Protein AF-A0A0A9WGA5-F1 (afdb_monomer)

Secondary structure (DSSP, 8-state):
-EEEEE----TT-B-TTT-PBPEE-SSS-TTSEE-SSSTTSB---EEESSPPTTS-S-PEEEEEEETTSPPPS--EEEETTTTEEEEEEEEEETTEEEEEETTT-PBPBTT---PPP--SSS------SS-----EEEE-SSEEEEE-SSEEEEEEEETTEEEEEEEEPPTT---S---B-SS-B-

Solvent-accessible surface area (backbone atoms only — not comparable to full-atom values): 11120 Å² total; per-residue (Å²): 113,41,59,23,24,31,46,51,52,57,92,85,40,54,32,92,86,77,63,47,68,42,43,56,32,86,86,57,38,55,51,41,24,33,30,88,90,50,76,88,48,50,64,44,56,70,40,63,64,75,61,69,86,88,57,87,78,83,58,43,48,27,30,23,47,50,67,88,48,82,83,62,91,73,61,64,44,75,31,72,95,76,65,40,77,34,53,57,38,72,47,64,34,84,69,30,34,37,35,19,30,68,86,65,58,31,69,40,59,41,68,47,62,74,70,78,78,84,86,59,96,64,94,70,89,83,75,70,94,56,96,70,67,73,75,47,75,31,62,33,74,53,28,39,38,41,33,35,96,58,32,43,30,39,37,36,47,49,83,95,39,66,41,66,42,57,42,74,51,53,97,90,55,79,84,89,72,71,44,45,43,67,70,51,77,86

InterPro domains:
  IPR009091 Regulator of chromosome condensation 1/beta-lactamase-inhibitor protein II [SSF50985] (118-184)

Organism: Lygus hesperus (NCBI:txid30085)

Radius of gyration: 18.28 Å; Cα contacts (8 Å, |Δi|>4): 361; chains: 1; bounding box: 47×31×52 Å

Sequence (186 aa):
LSRMALESHYEGATCSMCYELLSPDTYYDPSMSRCGKHQQSWQNRVFSLPPPTSWTGRPLTVLGFSTTATKPPVFFLFCLKCGGFRRRMFYTISNFKIAGCSSCFKLFDGDQLLIPTQKNPAPQKVTFTTDLPIVDIAAGKAFLLVQTPSKLIIWGHLGGKKHNRALLIQDTVSFTKVACGSAHIA

Foldseek 3Di:
DAKKFKQFDDPCDAAPPPRDDWAADPQFGSRWTDDPVHRPATRIDMGHPPDDPPGPDGTFIFDKDFLPDDDDPDQWDQDQVVRGIAGWDFHDHPRMTFTAGPPRRHTHGNQQFCFDDPPDPDDDDTDTPDDFAFPDWEDAQFWIWTDGQFWIAIAGDAPNGGGRDTDGDPPVDGDPDWYYYNRDID

pLDDT: mean 80.13, std 10.75, range [51.91, 93.19]

Mean predicted aligned error: 11.22 Å

Structure (mmCIF, N/CA/C/O backbone):
data_AF-A0A0A9WGA5-F1
#
_entry.id   AF-A0A0A9WGA5-F1
#
loop_
_atom_site.group_PDB
_atom_site.id
_atom_site.type_symbol
_atom_site.label_atom_id
_atom_site.label_alt_id
_atom_site.label_comp_id
_atom_site.label_asym_id
_atom_site.label_entity_id
_atom_site.label_seq_id
_atom_site.pdbx_PDB_ins_code
_atom_site.Cartn_x
_atom_site.Cartn_y
_atom_site.Cartn_z
_atom_site.occupancy
_atom_site.B_iso_or_equiv
_atom_site.auth_seq_id
_atom_site.auth_comp_id
_atom_site.auth_asym_id
_atom_site.auth_atom_id
_atom_site.pdbx_PDB_model_num
ATOM 1 N N . LEU A 1 1 ? 10.357 5.656 7.306 1.00 82.81 1 LEU A N 1
ATOM 2 C CA . LEU A 1 1 ? 10.050 5.169 5.942 1.00 82.81 1 LEU A CA 1
ATOM 3 C C . LEU A 1 1 ? 9.248 6.264 5.283 1.00 82.81 1 LEU A C 1
ATOM 5 O O . LEU A 1 1 ? 8.496 6.922 5.992 1.00 82.81 1 LEU A O 1
ATOM 9 N N . SER A 1 2 ? 9.423 6.450 3.987 1.00 85.56 2 SER A N 1
ATOM 10 C CA . SER A 1 2 ? 8.730 7.470 3.208 1.00 85.56 2 SER A CA 1
ATOM 11 C C . SER A 1 2 ? 7.772 6.803 2.228 1.00 85.56 2 SER A C 1
ATOM 13 O O . SER A 1 2 ? 7.963 5.640 1.865 1.00 85.56 2 SER A O 1
ATOM 15 N N . ARG A 1 3 ? 6.740 7.539 1.813 1.00 87.69 3 ARG A N 1
ATOM 16 C CA . ARG A 1 3 ? 5.838 7.119 0.738 1.00 87.69 3 ARG A CA 1
ATOM 17 C C . ARG A 1 3 ? 6.552 7.282 -0.604 1.00 87.69 3 ARG A C 1
ATOM 19 O O . ARG A 1 3 ? 7.204 8.298 -0.842 1.00 87.69 3 ARG A O 1
ATOM 26 N N . MET A 1 4 ? 6.451 6.266 -1.446 1.00 90.06 4 MET A N 1
ATOM 27 C CA . MET A 1 4 ? 7.091 6.189 -2.756 1.00 90.06 4 MET A CA 1
ATOM 28 C C . MET A 1 4 ? 6.075 5.736 -3.788 1.00 90.06 4 MET A C 1
ATOM 30 O O . MET A 1 4 ? 5.179 4.961 -3.463 1.00 90.06 4 MET A O 1
ATOM 34 N N . ALA A 1 5 ? 6.236 6.195 -5.020 1.00 90.94 5 ALA A N 1
ATOM 35 C CA . ALA A 1 5 ? 5.526 5.642 -6.153 1.00 90.94 5 ALA A CA 1
ATOM 36 C C . ALA A 1 5 ? 6.260 4.401 -6.661 1.00 90.94 5 ALA A C 1
ATOM 38 O O . ALA A 1 5 ? 7.461 4.442 -6.931 1.00 90.94 5 ALA A O 1
ATOM 39 N N . LEU A 1 6 ? 5.519 3.312 -6.816 1.00 91.31 6 LEU A N 1
ATOM 40 C CA . LEU A 1 6 ? 5.930 2.110 -7.520 1.00 91.31 6 LEU A CA 1
ATOM 41 C C . LEU A 1 6 ? 5.068 1.986 -8.769 1.00 91.31 6 LEU A C 1
ATOM 43 O O . LEU A 1 6 ? 3.839 1.950 -8.680 1.00 91.31 6 LEU A O 1
ATOM 47 N N . GLU A 1 7 ? 5.703 1.889 -9.928 1.00 89.88 7 GLU A N 1
ATOM 48 C CA . GLU A 1 7 ? 4.983 1.537 -11.139 1.00 89.88 7 GLU A CA 1
ATOM 49 C C . GLU A 1 7 ? 4.594 0.060 -11.055 1.00 89.88 7 GLU A C 1
ATOM 51 O O . GLU A 1 7 ? 5.458 -0.826 -11.017 1.00 89.88 7 GLU A O 1
ATOM 56 N N . SER A 1 8 ? 3.286 -0.191 -10.960 1.00 86.25 8 SER A N 1
ATOM 57 C CA . SER A 1 8 ? 2.751 -1.549 -10.982 1.00 86.25 8 SER A CA 1
ATOM 58 C C . SER A 1 8 ? 3.098 -2.216 -12.306 1.00 86.25 8 SER A C 1
ATOM 60 O O . SER A 1 8 ? 3.188 -1.552 -13.337 1.00 86.25 8 SER A O 1
ATOM 62 N N . HIS A 1 9 ? 3.248 -3.536 -12.284 1.00 87.25 9 HIS A N 1
ATOM 63 C CA . HIS A 1 9 ? 3.296 -4.316 -13.510 1.00 87.25 9 HIS A CA 1
ATOM 64 C C . HIS A 1 9 ? 2.102 -3.984 -14.423 1.00 87.25 9 HIS A C 1
ATOM 66 O O . HIS A 1 9 ? 0.973 -3.845 -13.942 1.00 87.25 9 HIS A O 1
ATOM 72 N N . TYR A 1 10 ? 2.370 -3.882 -15.724 1.00 84.81 10 TYR A N 1
ATOM 73 C CA . TYR A 1 10 ? 1.388 -3.688 -16.787 1.00 84.81 10 TYR A CA 1
ATOM 74 C C . TYR A 1 10 ? 1.781 -4.525 -18.011 1.00 84.81 10 TYR A C 1
ATOM 76 O O . TYR A 1 10 ? 2.958 -4.842 -18.208 1.00 84.81 10 TYR A O 1
ATOM 84 N N . GLU A 1 11 ? 0.795 -4.888 -18.831 1.00 84.31 11 GLU A N 1
ATOM 85 C CA . GLU A 1 11 ? 1.032 -5.667 -20.048 1.00 84.31 11 GLU A CA 1
ATOM 86 C C . GLU A 1 11 ? 1.905 -4.893 -21.040 1.00 84.31 11 GLU A C 1
ATOM 88 O O . GLU A 1 11 ? 1.688 -3.711 -21.296 1.00 84.31 11 GLU A O 1
ATOM 93 N N . GLY A 1 12 ? 2.912 -5.566 -21.598 1.00 85.81 12 GLY A N 1
ATOM 94 C CA . GLY A 1 12 ? 3.880 -4.941 -22.500 1.00 85.81 12 GLY A CA 1
ATOM 95 C C . GLY A 1 12 ? 5.051 -4.246 -21.800 1.00 85.81 12 GLY A C 1
ATOM 96 O O . GLY A 1 12 ? 5.914 -3.706 -22.486 1.00 85.81 12 GLY A O 1
ATOM 97 N N . ALA A 1 13 ? 5.137 -4.270 -20.464 1.00 86.44 13 ALA A N 1
ATOM 98 C CA . ALA A 1 13 ? 6.307 -3.753 -19.758 1.00 86.44 13 ALA A CA 1
ATOM 99 C C . ALA A 1 13 ? 7.580 -4.522 -20.161 1.00 86.44 13 ALA A C 1
ATOM 101 O O . ALA A 1 13 ? 7.609 -5.752 -20.122 1.00 86.44 13 ALA A O 1
ATOM 102 N N . THR A 1 14 ? 8.652 -3.806 -20.507 1.00 88.88 14 THR A N 1
ATOM 103 C CA . THR A 1 14 ? 9.921 -4.390 -20.979 1.00 88.88 14 THR A CA 1
ATOM 104 C C . THR A 1 14 ? 11.068 -4.164 -19.998 1.00 88.88 14 THR A C 1
ATOM 106 O O . THR A 1 14 ? 11.154 -3.130 -19.335 1.00 88.88 14 THR A O 1
ATOM 109 N N . CYS A 1 15 ? 11.999 -5.115 -19.927 1.00 87.00 15 CYS A N 1
ATOM 110 C CA . CYS A 1 15 ? 13.215 -5.001 -19.131 1.00 87.00 15 CYS A CA 1
ATOM 111 C C . CYS A 1 15 ? 14.126 -3.902 -19.685 1.00 87.00 15 CYS A C 1
ATOM 113 O O . CYS A 1 15 ? 14.474 -3.918 -20.861 1.00 87.00 15 CYS A O 1
ATOM 115 N N . SER A 1 16 ? 14.604 -3.002 -18.827 1.00 83.25 16 SER A N 1
ATOM 116 C CA . SER A 1 16 ? 15.508 -1.918 -19.235 1.00 83.25 16 SER A CA 1
ATOM 117 C C . SER A 1 16 ? 16.884 -2.393 -19.719 1.00 83.25 16 SER A C 1
ATOM 119 O O . SER A 1 16 ? 17.579 -1.637 -20.388 1.00 83.25 16 SER A O 1
ATOM 121 N N . MET A 1 17 ? 17.292 -3.621 -19.377 1.00 85.19 17 MET A N 1
ATOM 122 C CA . MET A 1 17 ? 18.617 -4.155 -19.720 1.00 85.19 17 MET A CA 1
ATOM 123 C C . MET A 1 17 ? 18.632 -4.998 -21.000 1.00 85.19 17 MET A C 1
ATOM 125 O O . MET A 1 17 ? 19.623 -4.983 -21.717 1.00 85.19 17 MET A O 1
ATOM 129 N N . CYS A 1 18 ? 17.568 -5.758 -21.283 1.00 89.25 18 CYS A N 1
ATOM 130 C CA . CYS A 1 18 ? 17.517 -6.654 -22.454 1.00 89.25 18 CYS A CA 1
ATOM 131 C C . CYS A 1 18 ? 16.272 -6.493 -23.324 1.00 89.25 18 CYS A C 1
ATOM 133 O O . CYS A 1 18 ? 16.124 -7.248 -24.278 1.00 89.25 18 CYS A O 1
ATOM 135 N N . TYR A 1 19 ? 15.377 -5.561 -22.992 1.00 88.75 19 TYR A N 1
ATOM 136 C CA . TYR A 1 19 ? 14.146 -5.266 -23.734 1.00 88.75 19 TYR A CA 1
ATOM 137 C C . TYR A 1 19 ? 13.132 -6.418 -23.837 1.00 88.75 19 TYR A C 1
ATOM 139 O O . TYR A 1 19 ? 12.061 -6.238 -24.405 1.00 88.75 19 TYR A O 1
ATOM 147 N N . GLU A 1 20 ? 13.410 -7.568 -23.221 1.00 91.06 20 GLU A N 1
ATOM 148 C CA . GLU A 1 20 ? 12.452 -8.666 -23.081 1.00 91.06 20 GLU A CA 1
ATOM 149 C C . GLU A 1 20 ? 11.242 -8.259 -22.243 1.00 91.06 20 GLU A C 1
ATOM 151 O O . GLU A 1 20 ? 11.358 -7.462 -21.303 1.00 91.06 20 GLU A O 1
ATOM 156 N N . LEU A 1 21 ? 10.100 -8.879 -22.534 1.00 91.62 21 LEU A N 1
ATOM 157 C CA . LEU A 1 21 ? 8.880 -8.692 -21.759 1.00 91.62 21 LEU A CA 1
ATOM 158 C C . LEU A 1 21 ? 9.089 -9.107 -20.300 1.00 91.62 21 LEU A C 1
ATOM 160 O O . LEU A 1 21 ? 9.662 -10.154 -19.981 1.00 91.62 21 LEU A O 1
ATOM 164 N N . LEU A 1 22 ? 8.617 -8.253 -19.400 1.00 90.25 22 LEU A N 1
ATOM 165 C CA . LEU A 1 22 ? 8.571 -8.530 -17.979 1.00 90.25 22 LEU A CA 1
ATOM 166 C C . LEU A 1 22 ? 7.354 -9.393 -17.670 1.00 90.25 22 LEU A C 1
ATOM 168 O O . LEU A 1 22 ? 6.291 -9.240 -18.262 1.00 90.25 22 LEU A O 1
ATOM 172 N N . SER A 1 23 ? 7.508 -10.262 -16.682 1.00 90.25 23 SER A N 1
ATOM 173 C CA . SER A 1 23 ? 6.417 -11.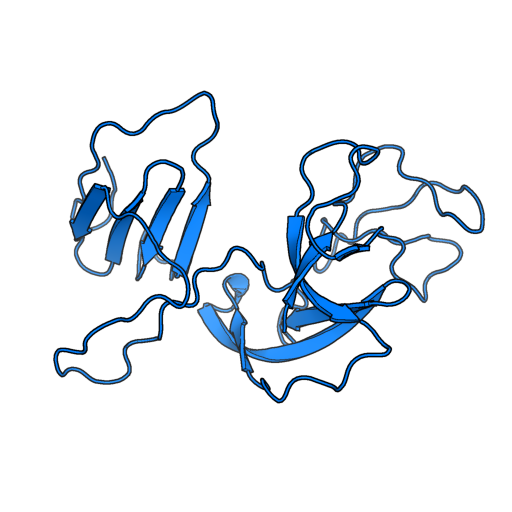051 -16.122 1.00 90.25 23 SER A CA 1
ATOM 174 C C . SER A 1 23 ? 6.084 -10.554 -14.713 1.00 90.25 23 SER A C 1
ATOM 176 O O . SER A 1 23 ? 7.015 -10.210 -13.966 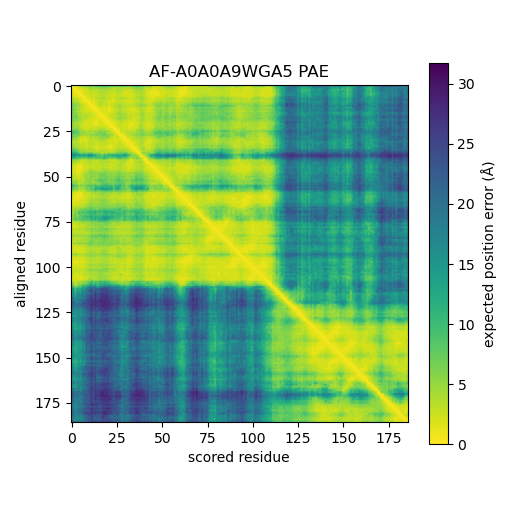1.00 90.25 23 SER A O 1
ATOM 178 N N . PRO A 1 24 ? 4.804 -10.555 -14.309 1.00 89.69 24 PRO A N 1
ATOM 179 C CA . PRO A 1 24 ? 4.434 -10.264 -12.933 1.00 89.69 24 PRO A CA 1
ATOM 180 C C . PRO A 1 24 ? 4.930 -11.378 -12.004 1.00 89.69 24 PRO A C 1
ATOM 182 O O . PRO A 1 24 ? 5.049 -12.538 -12.404 1.00 89.69 24 PRO A O 1
ATOM 185 N N . ASP A 1 25 ? 5.187 -11.055 -10.739 1.00 85.62 25 ASP A N 1
ATOM 186 C CA . ASP A 1 25 ? 5.402 -12.077 -9.719 1.00 85.62 25 ASP A CA 1
ATOM 187 C C . ASP A 1 25 ? 4.077 -12.730 -9.325 1.00 85.62 25 ASP A C 1
ATOM 189 O O . ASP A 1 25 ? 3.255 -12.183 -8.589 1.00 85.62 25 ASP A O 1
ATOM 193 N N . THR A 1 26 ? 3.892 -13.947 -9.818 1.00 81.75 26 THR A N 1
ATOM 194 C CA . THR A 1 26 ? 2.687 -14.744 -9.600 1.00 81.75 26 THR A CA 1
ATOM 195 C C . THR A 1 26 ? 2.602 -15.333 -8.193 1.00 81.75 26 THR A C 1
ATOM 197 O O . THR A 1 26 ? 1.514 -15.713 -7.763 1.00 81.75 26 THR A O 1
ATOM 200 N N . TYR A 1 27 ? 3.709 -15.384 -7.444 1.00 77.44 27 TYR A N 1
ATOM 201 C CA . TYR A 1 27 ? 3.756 -16.074 -6.155 1.00 77.44 27 TYR A CA 1
ATOM 202 C C . TYR A 1 27 ? 3.458 -15.153 -4.975 1.00 77.44 27 TYR A C 1
ATOM 204 O O . TYR A 1 27 ? 2.693 -15.519 -4.075 1.00 77.44 27 TYR A O 1
ATOM 212 N N . TYR A 1 28 ? 4.043 -13.955 -4.954 1.00 79.88 28 TYR A N 1
ATOM 213 C CA . TYR A 1 28 ? 3.929 -13.073 -3.797 1.00 79.88 28 TYR A CA 1
ATOM 214 C C . TYR A 1 28 ? 3.187 -11.788 -4.124 1.00 79.88 28 TYR A C 1
ATOM 216 O O . TYR A 1 28 ? 2.126 -11.539 -3.534 1.00 79.88 28 TYR A O 1
ATOM 224 N N . ASP A 1 29 ? 3.707 -10.978 -5.047 1.00 82.44 29 ASP A N 1
ATOM 225 C CA . ASP A 1 29 ? 3.126 -9.686 -5.397 1.00 82.44 29 ASP A CA 1
ATOM 226 C C . ASP A 1 29 ? 3.026 -9.435 -6.910 1.00 82.44 29 ASP A C 1
ATOM 228 O O . ASP A 1 29 ? 4.007 -8.996 -7.499 1.00 82.44 29 ASP A O 1
ATOM 232 N N . PRO A 1 30 ? 1.836 -9.607 -7.530 1.00 82.69 30 PRO A N 1
ATOM 233 C CA . PRO A 1 30 ? 1.647 -9.390 -8.970 1.00 82.69 30 PRO A CA 1
ATOM 234 C C . PRO A 1 30 ? 1.973 -7.974 -9.444 1.00 82.69 30 PRO A C 1
ATOM 236 O O . PRO A 1 30 ? 2.201 -7.755 -10.626 1.00 82.69 30 PRO A O 1
ATOM 239 N N . SER A 1 31 ? 2.023 -7.012 -8.521 1.00 85.12 31 SER A N 1
ATOM 240 C CA . SER A 1 31 ? 2.446 -5.640 -8.802 1.00 85.12 31 SER A CA 1
ATOM 241 C C . SER A 1 31 ? 3.934 -5.546 -9.160 1.00 85.12 31 SER A C 1
ATOM 243 O O . SER A 1 31 ? 4.380 -4.564 -9.752 1.00 85.12 31 SER A O 1
ATOM 245 N N . MET A 1 32 ? 4.725 -6.542 -8.765 1.00 89.00 32 MET A N 1
ATOM 246 C CA . MET A 1 32 ? 6.164 -6.588 -8.965 1.00 89.00 32 MET A CA 1
ATOM 247 C C . MET A 1 32 ? 6.503 -7.294 -10.277 1.00 89.00 32 MET A C 1
ATOM 249 O O . MET A 1 32 ? 5.935 -8.330 -10.602 1.00 89.00 32 MET A O 1
ATOM 253 N N . SER A 1 33 ? 7.476 -6.752 -11.001 1.00 89.75 33 SER A N 1
ATOM 254 C CA . SER A 1 33 ? 7.899 -7.213 -12.321 1.00 89.75 33 SER A CA 1
ATOM 255 C C . SER A 1 33 ? 9.282 -7.855 -12.263 1.00 89.75 33 SER A C 1
ATOM 257 O O . SER A 1 33 ? 10.208 -7.308 -11.652 1.00 89.75 33 SER A O 1
ATOM 259 N N . ARG A 1 34 ? 9.454 -8.988 -12.949 1.00 89.12 34 ARG A N 1
ATOM 260 C CA . ARG A 1 34 ? 10.743 -9.679 -13.112 1.00 89.12 34 ARG A CA 1
ATOM 261 C C . ARG A 1 34 ? 11.071 -9.896 -14.580 1.00 89.12 34 ARG A C 1
ATOM 263 O O . ARG A 1 34 ? 10.182 -10.048 -15.409 1.00 89.12 34 ARG A O 1
ATOM 270 N N . CYS A 1 35 ? 12.365 -9.952 -14.876 1.00 88.88 35 CYS A N 1
ATOM 271 C CA . CYS A 1 35 ? 12.867 -10.379 -16.174 1.00 88.88 35 CYS A CA 1
ATOM 272 C C . CYS A 1 35 ? 13.311 -11.845 -16.086 1.00 88.88 35 CYS A C 1
ATOM 274 O O . CYS A 1 35 ? 14.140 -12.182 -15.239 1.00 88.88 35 CYS A O 1
ATOM 276 N N . GLY A 1 36 ? 12.808 -12.701 -16.980 1.00 84.25 36 GLY A N 1
ATOM 277 C CA . GLY A 1 36 ? 13.165 -14.126 -17.021 1.00 84.25 36 GLY A CA 1
ATOM 278 C C . GLY A 1 36 ? 14.650 -14.397 -17.299 1.00 84.25 36 GLY A C 1
ATOM 279 O O . GLY A 1 36 ? 15.172 -15.417 -16.850 1.00 84.25 36 GLY A O 1
ATOM 280 N N . LYS A 1 37 ? 15.345 -13.467 -17.974 1.00 84.44 37 LYS A N 1
ATOM 281 C CA . LYS A 1 37 ? 16.797 -13.527 -18.231 1.00 84.44 37 LYS A CA 1
ATOM 282 C C . LYS A 1 37 ? 17.642 -12.973 -17.076 1.00 84.44 37 LYS A C 1
ATOM 284 O O . LYS A 1 37 ? 18.763 -13.421 -16.871 1.00 84.44 37 LYS A O 1
ATOM 289 N N . HIS A 1 38 ? 17.101 -12.042 -16.289 1.00 79.69 38 HIS A N 1
ATOM 290 C CA . HIS A 1 38 ? 17.808 -11.363 -15.194 1.00 79.69 38 HIS A CA 1
ATOM 291 C C . HIS A 1 38 ? 17.147 -11.644 -13.842 1.00 79.69 38 HIS A C 1
ATOM 293 O O . HIS A 1 38 ? 16.768 -10.731 -13.108 1.00 79.69 38 HIS A O 1
ATOM 299 N N . GLN A 1 39 ? 17.011 -12.930 -13.515 1.00 65.81 39 GLN A N 1
ATOM 300 C CA . GLN A 1 39 ? 16.173 -13.456 -12.426 1.00 65.81 39 GLN A CA 1
ATOM 301 C C . GLN A 1 39 ? 16.497 -12.933 -11.012 1.00 65.81 39 GLN A C 1
ATOM 303 O O . GLN A 1 39 ? 15.773 -13.237 -10.067 1.00 65.81 39 GLN A O 1
ATOM 308 N N . GLN A 1 40 ? 17.566 -12.152 -10.844 1.00 64.81 40 GLN A N 1
ATOM 309 C CA . GLN A 1 40 ? 18.049 -11.702 -9.540 1.00 64.81 40 GLN A CA 1
ATOM 310 C C . GLN A 1 40 ? 17.528 -10.324 -9.104 1.00 64.81 40 GLN A C 1
ATOM 312 O O . GLN A 1 40 ? 17.701 -9.967 -7.939 1.00 64.81 40 GLN A O 1
ATOM 317 N N . SER A 1 41 ? 16.872 -9.544 -9.973 1.00 75.44 41 SER A N 1
ATOM 318 C CA . SER A 1 41 ? 16.420 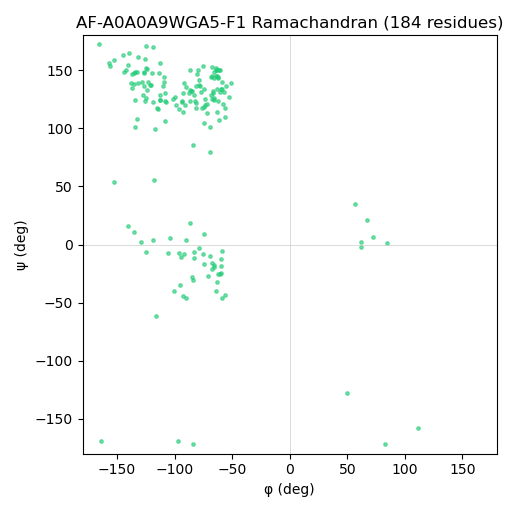-8.194 -9.605 1.00 75.44 41 SER A CA 1
ATOM 319 C C . SER A 1 41 ? 15.020 -7.844 -10.100 1.00 75.44 41 SER A C 1
ATOM 321 O O . SER A 1 41 ? 14.616 -8.133 -11.227 1.00 75.44 41 SER A O 1
ATOM 323 N N . TRP A 1 42 ? 14.277 -7.178 -9.219 1.00 88.12 42 TRP A N 1
ATOM 324 C CA . TRP A 1 42 ? 12.996 -6.560 -9.530 1.00 88.12 42 TRP A CA 1
ATOM 325 C C . TRP A 1 42 ? 13.197 -5.395 -10.496 1.00 88.12 42 TRP A C 1
ATOM 327 O O . TRP A 1 42 ? 14.067 -4.553 -10.275 1.00 88.12 42 TRP A O 1
ATOM 337 N N . GLN A 1 43 ? 12.387 -5.357 -11.551 1.00 89.00 43 GLN A N 1
ATOM 338 C CA . GLN A 1 43 ? 12.554 -4.436 -12.680 1.00 89.00 43 GLN A CA 1
ATOM 339 C C . GLN A 1 43 ? 11.561 -3.268 -12.661 1.00 89.00 43 GLN A C 1
ATOM 341 O O . GLN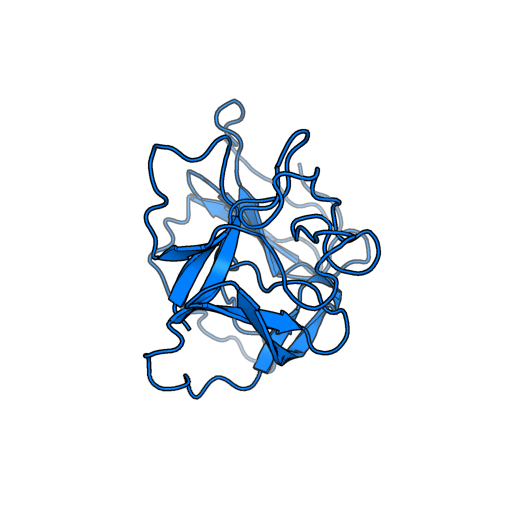 A 1 43 ? 11.505 -2.493 -13.611 1.00 89.00 43 GLN A O 1
ATOM 346 N N . ASN A 1 44 ? 10.753 -3.136 -11.606 1.00 90.31 44 ASN A N 1
ATOM 347 C CA . ASN A 1 44 ? 9.814 -2.024 -11.488 1.00 90.31 44 ASN A CA 1
ATOM 348 C C . ASN A 1 44 ? 10.540 -0.675 -11.469 1.00 90.31 44 ASN A C 1
ATOM 350 O O . ASN A 1 44 ? 11.637 -0.542 -10.920 1.00 90.31 44 ASN A O 1
ATOM 354 N N . ARG A 1 45 ? 9.869 0.360 -11.977 1.00 89.88 45 ARG A N 1
ATOM 355 C CA . ARG A 1 45 ? 10.279 1.741 -11.732 1.00 89.88 45 ARG A CA 1
ATOM 356 C C . ARG A 1 45 ? 9.771 2.185 -10.364 1.00 89.88 45 ARG A C 1
ATOM 358 O O . ARG A 1 45 ? 8.636 1.907 -9.979 1.00 89.88 45 ARG A O 1
ATOM 365 N N . VAL A 1 46 ? 10.636 2.868 -9.624 1.00 91.69 46 VAL A N 1
ATOM 366 C CA . VAL A 1 46 ? 10.327 3.457 -8.319 1.00 91.69 46 VAL A CA 1
ATOM 367 C C . VAL A 1 46 ? 10.747 4.915 -8.342 1.00 91.69 46 VAL A C 1
ATOM 369 O O . VAL A 1 46 ? 11.807 5.246 -8.875 1.00 91.69 46 VAL A O 1
ATOM 372 N N . PHE A 1 47 ? 9.928 5.776 -7.746 1.00 91.31 47 PHE A N 1
ATOM 373 C CA . PHE A 1 47 ? 10.234 7.189 -7.591 1.00 91.31 47 PHE A CA 1
ATOM 374 C C . PHE A 1 47 ? 9.749 7.704 -6.233 1.00 91.31 47 PHE A C 1
ATOM 376 O O . PHE A 1 47 ? 8.767 7.209 -5.674 1.00 91.31 47 PHE A O 1
ATOM 383 N N . SER A 1 48 ? 10.426 8.710 -5.685 1.00 88.69 48 SER A N 1
ATOM 384 C CA . SER A 1 48 ? 9.873 9.473 -4.561 1.00 88.69 48 SER A CA 1
ATOM 385 C C . SER A 1 48 ? 8.595 10.171 -5.019 1.00 88.69 48 SER A C 1
ATOM 387 O O . SER A 1 48 ? 8.530 10.614 -6.156 1.00 88.69 48 SER A O 1
ATOM 389 N N . LEU A 1 49 ? 7.574 10.279 -4.169 1.00 83.12 49 LEU A N 1
ATOM 390 C CA . LEU A 1 49 ? 6.383 11.038 -4.559 1.00 83.12 49 LEU A CA 1
ATOM 391 C C . LEU A 1 49 ? 6.716 12.530 -4.762 1.00 83.12 49 LEU A C 1
ATOM 393 O O . LEU A 1 49 ? 7.516 13.063 -3.987 1.00 83.12 49 LEU A O 1
ATOM 397 N N . PRO A 1 50 ? 6.074 13.210 -5.733 1.00 84.50 50 PRO A N 1
ATOM 398 C CA . PRO A 1 50 ? 5.058 12.695 -6.665 1.00 84.50 50 PRO A CA 1
ATOM 399 C C . PRO A 1 50 ? 5.645 11.816 -7.793 1.00 84.50 50 PRO A C 1
ATOM 401 O O . PRO A 1 50 ? 6.809 11.987 -8.152 1.00 84.50 50 PRO A O 1
ATOM 404 N N . PRO A 1 51 ? 4.866 10.872 -8.364 1.00 84.94 51 PRO A N 1
ATOM 405 C CA . PRO A 1 51 ? 5.340 10.061 -9.482 1.00 84.94 51 PRO A CA 1
ATOM 406 C C . PRO A 1 51 ? 5.619 10.926 -10.724 1.00 84.94 51 PRO A C 1
ATOM 408 O O . PRO A 1 51 ? 4.945 11.941 -10.920 1.00 84.94 51 PRO A O 1
ATOM 411 N N . PRO A 1 52 ? 6.550 10.515 -11.602 1.00 84.75 52 PRO A N 1
ATOM 412 C CA . PRO A 1 52 ? 6.740 11.159 -12.896 1.00 84.75 52 PRO A CA 1
ATOM 413 C C . PRO A 1 52 ? 5.461 11.110 -13.741 1.00 84.75 52 PRO A C 1
ATOM 415 O O . PRO A 1 52 ? 4.794 10.079 -13.810 1.00 84.75 52 PRO A O 1
ATOM 418 N N . THR A 1 53 ? 5.155 12.201 -14.445 1.00 81.62 53 THR A N 1
ATOM 419 C CA . THR A 1 53 ? 3.984 12.300 -15.339 1.00 81.62 53 THR A CA 1
ATOM 420 C C . THR A 1 53 ? 4.061 11.371 -16.551 1.00 81.62 53 THR A C 1
ATOM 422 O O . THR A 1 53 ? 3.047 11.103 -17.184 1.00 81.62 53 THR A O 1
ATOM 425 N N . SER A 1 54 ? 5.255 10.867 -16.871 1.00 82.06 54 SER A N 1
ATOM 426 C CA . SER A 1 54 ? 5.508 9.927 -17.965 1.00 82.06 54 SER A CA 1
ATOM 427 C C . SER A 1 54 ? 5.146 8.475 -17.642 1.00 82.06 54 SER A C 1
ATOM 429 O O . SER A 1 54 ? 5.320 7.601 -18.491 1.00 82.06 54 SER A O 1
ATOM 431 N N . TRP A 1 55 ? 4.712 8.177 -16.415 1.00 81.00 55 TRP A N 1
ATOM 432 C CA . TRP A 1 55 ? 4.287 6.831 -16.044 1.00 81.00 55 TRP A CA 1
ATOM 433 C C . TRP A 1 55 ? 2.874 6.552 -16.546 1.00 81.00 55 TRP A C 1
ATOM 435 O O . TRP A 1 55 ? 1.980 7.391 -16.444 1.00 81.00 55 TRP A O 1
ATOM 445 N N . THR A 1 56 ? 2.671 5.353 -17.080 1.00 68.81 56 THR A N 1
ATOM 446 C CA . THR A 1 56 ? 1.367 4.889 -17.547 1.00 68.81 56 THR A CA 1
ATOM 447 C C . THR A 1 56 ? 0.574 4.287 -16.387 1.00 68.81 56 THR A C 1
ATOM 449 O O . THR A 1 56 ? 1.068 3.453 -15.631 1.00 68.81 56 THR A O 1
ATOM 452 N N . GLY A 1 57 ? -0.691 4.695 -16.250 1.00 68.44 57 GLY A N 1
ATOM 453 C CA . GLY A 1 57 ? -1.591 4.209 -15.199 1.00 68.44 57 GLY A CA 1
ATOM 454 C C . GLY A 1 57 ? -1.425 4.915 -13.847 1.00 68.44 57 GLY A C 1
ATOM 455 O O . GLY A 1 57 ? -0.745 5.932 -13.724 1.00 68.44 57 GLY A O 1
ATOM 456 N N . ARG A 1 58 ? -2.100 4.395 -12.811 1.00 71.69 58 ARG A N 1
ATOM 457 C CA . ARG A 1 58 ? -1.969 4.903 -11.435 1.00 71.69 58 ARG A CA 1
ATOM 458 C C . ARG A 1 58 ? -0.884 4.112 -10.699 1.00 71.69 58 ARG A C 1
ATOM 460 O O . ARG A 1 58 ? -1.092 2.922 -10.456 1.00 71.69 58 ARG A O 1
ATOM 467 N N . PRO A 1 59 ? 0.249 4.732 -10.325 1.00 82.94 59 PRO A N 1
ATOM 468 C CA . PRO A 1 59 ? 1.259 4.048 -9.535 1.00 82.94 59 PRO A CA 1
ATOM 469 C C . PRO A 1 59 ? 0.729 3.673 -8.157 1.00 82.94 59 PRO A C 1
ATOM 471 O O . PRO A 1 59 ? -0.108 4.365 -7.577 1.00 82.94 59 PRO A O 1
ATOM 474 N N . LEU A 1 60 ? 1.270 2.587 -7.617 1.00 86.12 60 LEU A N 1
ATOM 475 C CA . LEU A 1 60 ? 1.008 2.180 -6.248 1.00 86.12 60 LEU A CA 1
ATOM 476 C C . LEU A 1 60 ? 1.826 3.045 -5.297 1.00 86.12 60 LEU A C 1
ATOM 478 O O . LEU A 1 60 ? 3.024 3.251 -5.502 1.00 86.12 60 LEU A O 1
ATOM 482 N N . THR A 1 61 ? 1.204 3.489 -4.211 1.00 87.69 61 THR A N 1
ATOM 483 C CA . THR A 1 61 ? 1.944 4.079 -3.102 1.00 87.69 61 THR A CA 1
ATOM 484 C C . THR A 1 61 ? 2.498 2.960 -2.230 1.00 87.69 61 THR A C 1
ATOM 486 O O . THR A 1 61 ? 1.748 2.153 -1.690 1.00 87.69 61 THR A O 1
ATOM 489 N N . VAL A 1 62 ? 3.812 2.910 -2.043 1.00 90.12 62 VAL A N 1
ATOM 490 C CA . VAL A 1 62 ? 4.486 1.919 -1.190 1.00 90.12 62 VAL A CA 1
ATOM 491 C C . VAL A 1 62 ? 5.364 2.601 -0.150 1.00 90.12 62 VAL A C 1
ATOM 493 O O . VAL A 1 62 ? 5.747 3.763 -0.300 1.00 90.12 62 VAL A O 1
ATOM 496 N N . LEU A 1 63 ? 5.696 1.892 0.929 1.00 89.44 63 LEU A N 1
ATOM 497 C CA . LEU A 1 63 ? 6.659 2.381 1.916 1.00 89.44 63 LEU A CA 1
ATOM 498 C C . LEU A 1 63 ? 8.088 1.997 1.526 1.00 89.44 63 LEU A C 1
ATOM 500 O O . LEU A 1 63 ? 8.378 0.827 1.294 1.00 89.44 63 LEU A O 1
ATOM 504 N N . GLY A 1 64 ? 9.013 2.954 1.544 1.00 91.50 64 GLY A N 1
ATOM 505 C CA . GLY A 1 64 ? 10.418 2.701 1.229 1.00 91.50 64 GLY A CA 1
ATOM 506 C C . GLY A 1 64 ? 11.362 3.813 1.677 1.00 91.50 64 GLY A C 1
ATOM 507 O O . GLY A 1 64 ? 10.997 4.679 2.475 1.00 91.50 64 GLY A O 1
ATOM 508 N N . PHE A 1 65 ? 12.610 3.751 1.223 1.00 90.38 65 PHE A N 1
ATOM 509 C CA . PHE A 1 65 ? 13.620 4.805 1.378 1.00 90.38 65 PHE A CA 1
ATOM 510 C C . PHE A 1 65 ? 14.702 4.666 0.293 1.00 90.38 65 PHE A C 1
ATOM 512 O O . PHE A 1 65 ? 14.873 3.585 -0.274 1.00 90.38 65 PHE A O 1
ATOM 519 N N . SER A 1 66 ? 15.401 5.761 -0.020 1.00 91.75 66 SER A N 1
ATOM 520 C CA . SER A 1 66 ? 16.559 5.728 -0.927 1.00 91.75 66 SER A CA 1
ATOM 521 C C . SER A 1 66 ? 17.662 4.848 -0.337 1.00 91.75 66 SER A C 1
ATOM 523 O O . SER A 1 66 ? 17.873 4.864 0.874 1.00 91.75 66 SER A O 1
ATOM 525 N N . THR A 1 67 ? 18.404 4.120 -1.167 1.00 90.75 67 THR A N 1
ATOM 526 C CA . THR A 1 67 ? 19.576 3.337 -0.737 1.00 90.75 67 THR A CA 1
ATOM 527 C C . THR A 1 67 ? 20.672 4.201 -0.120 1.00 90.75 67 THR A C 1
ATOM 529 O O . THR A 1 67 ? 21.434 3.704 0.704 1.00 90.75 67 THR A O 1
ATOM 532 N N . THR A 1 68 ? 20.722 5.483 -0.481 1.00 89.25 68 THR A N 1
ATOM 533 C CA . THR A 1 68 ? 21.654 6.475 0.073 1.00 89.25 68 THR A CA 1
ATOM 534 C C . THR A 1 68 ? 21.187 7.083 1.396 1.00 89.25 68 THR A C 1
ATOM 536 O O . THR A 1 68 ? 21.961 7.765 2.060 1.00 89.25 68 THR A O 1
ATOM 539 N N . ALA A 1 69 ? 19.933 6.860 1.799 1.00 85.94 69 ALA A N 1
ATOM 540 C CA . ALA A 1 69 ? 19.398 7.402 3.041 1.00 85.94 69 ALA A CA 1
ATOM 541 C C . ALA A 1 69 ? 19.691 6.478 4.231 1.00 85.94 69 ALA A C 1
ATOM 543 O O . ALA A 1 69 ? 19.709 5.250 4.111 1.00 85.94 69 ALA A O 1
ATOM 544 N N . THR A 1 70 ? 19.837 7.069 5.419 1.00 83.69 70 THR A N 1
ATOM 545 C CA . THR A 1 70 ? 19.978 6.315 6.668 1.00 83.69 70 THR A CA 1
ATOM 546 C C . THR A 1 70 ? 18.788 5.378 6.868 1.00 83.69 70 THR A C 1
ATOM 548 O O . THR A 1 70 ? 17.624 5.777 6.758 1.00 83.69 70 THR A O 1
ATOM 551 N N . LYS A 1 71 ? 19.074 4.112 7.192 1.00 80.00 71 LYS A N 1
ATOM 552 C CA . LYS A 1 71 ? 18.050 3.087 7.408 1.00 80.00 71 LYS A CA 1
ATOM 553 C C . LYS A 1 71 ? 17.082 3.527 8.520 1.00 80.00 71 LYS A C 1
ATOM 555 O O . LYS A 1 71 ? 17.508 3.682 9.663 1.00 80.00 71 LYS A O 1
ATOM 560 N N . PRO A 1 72 ? 15.770 3.653 8.247 1.00 78.25 72 PRO A N 1
ATOM 561 C CA . PRO A 1 72 ? 14.817 4.103 9.260 1.00 78.25 72 PRO A CA 1
ATOM 562 C C . PRO A 1 72 ? 14.699 3.088 10.410 1.00 78.25 72 PRO A C 1
ATOM 564 O O . PRO A 1 72 ? 14.635 1.895 10.115 1.00 78.25 72 PRO A O 1
ATOM 567 N N . PRO A 1 73 ? 14.527 3.487 11.682 1.00 74.38 73 PRO A N 1
ATOM 568 C CA . PRO A 1 73 ? 14.518 2.572 12.841 1.00 74.38 73 PRO A CA 1
ATOM 569 C C . PRO A 1 73 ? 13.241 1.708 13.013 1.00 74.38 73 PRO A C 1
ATOM 571 O O . PRO A 1 73 ? 13.069 1.027 14.015 1.00 74.38 73 PRO A O 1
ATOM 574 N N . VAL A 1 74 ? 12.317 1.691 12.046 1.00 71.69 74 VAL A N 1
ATOM 575 C CA . VAL A 1 74 ? 10.972 1.077 12.187 1.00 71.69 74 VAL A CA 1
ATOM 576 C C . VAL A 1 74 ? 10.938 -0.441 11.927 1.00 71.69 74 VAL A C 1
ATOM 578 O O . VAL A 1 74 ? 10.640 -0.859 10.822 1.00 71.69 74 VAL A O 1
ATOM 581 N N . PHE A 1 75 ? 11.209 -1.317 12.892 1.00 73.94 75 PHE A N 1
ATOM 582 C CA . PHE A 1 75 ? 11.368 -2.765 12.618 1.00 73.94 75 PHE A CA 1
ATOM 583 C C . PHE A 1 75 ? 10.096 -3.553 12.254 1.00 73.94 75 PHE A C 1
ATOM 585 O O . PHE A 1 75 ? 10.191 -4.562 11.544 1.00 73.94 75 PHE A O 1
ATOM 592 N N . PHE A 1 76 ? 8.926 -3.108 12.712 1.00 77.75 76 PHE A N 1
ATOM 593 C CA . PHE A 1 76 ? 7.656 -3.809 12.528 1.00 77.75 76 PHE A CA 1
ATOM 594 C C . PHE A 1 76 ? 6.636 -2.918 11.828 1.00 77.75 76 PHE A C 1
ATOM 596 O O . PHE A 1 76 ? 6.527 -1.734 12.135 1.00 77.75 76 PHE A O 1
ATOM 603 N N . LEU A 1 77 ? 5.873 -3.504 10.909 1.00 77.00 77 LEU A N 1
ATOM 604 C CA . LEU A 1 77 ? 4.782 -2.845 10.190 1.00 77.00 77 LEU A CA 1
ATOM 605 C C . LEU A 1 77 ? 3.558 -3.758 10.170 1.00 77.00 77 LEU A C 1
ATOM 607 O O . LEU A 1 77 ? 3.687 -4.985 10.188 1.00 77.00 77 LEU A O 1
ATOM 611 N N . PHE A 1 78 ? 2.364 -3.170 10.165 1.00 73.00 78 PHE A N 1
ATOM 612 C CA . PHE A 1 78 ? 1.127 -3.939 10.097 1.00 73.00 78 PHE A CA 1
ATOM 613 C C . PHE A 1 78 ? 0.942 -4.504 8.686 1.00 73.00 78 PHE A C 1
ATOM 615 O O . PHE A 1 78 ? 0.876 -3.765 7.712 1.00 73.00 78 PHE A O 1
ATOM 622 N N . CYS A 1 79 ? 0.875 -5.826 8.555 1.00 77.62 79 CYS A N 1
ATOM 623 C CA . CYS A 1 79 ? 0.630 -6.478 7.277 1.00 77.62 79 CYS A CA 1
ATOM 624 C C . CYS A 1 79 ? -0.855 -6.807 7.141 1.00 77.62 79 CYS A C 1
ATOM 626 O O . CYS A 1 79 ? -1.363 -7.651 7.880 1.00 77.62 79 CYS A O 1
ATOM 628 N N . LEU A 1 80 ? -1.525 -6.205 6.154 1.00 70.06 80 LEU A N 1
ATOM 629 C CA . LEU A 1 80 ? -2.932 -6.480 5.848 1.00 70.06 80 LEU A CA 1
ATOM 630 C C . LEU A 1 80 ? -3.174 -7.951 5.504 1.00 70.06 80 LEU A C 1
ATOM 632 O O . LEU A 1 80 ? -4.081 -8.563 6.058 1.00 70.06 80 LEU A O 1
ATOM 636 N N . LYS A 1 81 ? -2.327 -8.545 4.651 1.00 75.50 81 LYS A N 1
ATOM 637 C CA . LYS A 1 81 ? -2.463 -9.957 4.254 1.00 75.50 81 LYS A CA 1
ATOM 638 C C . LYS A 1 81 ? -2.307 -10.909 5.445 1.00 75.50 81 LYS A C 1
ATOM 640 O O . LYS A 1 81 ? -2.950 -11.949 5.472 1.00 75.50 81 LYS A O 1
ATOM 645 N N . CYS A 1 82 ? -1.483 -10.558 6.435 1.00 77.62 82 CYS A N 1
ATOM 646 C CA . CYS A 1 82 ? -1.264 -11.385 7.625 1.00 77.62 82 CYS A CA 1
ATOM 647 C C . CYS A 1 82 ? -2.120 -10.995 8.844 1.00 77.62 82 CYS A C 1
ATOM 649 O O . CYS A 1 82 ? -2.022 -11.678 9.861 1.00 77.62 82 CYS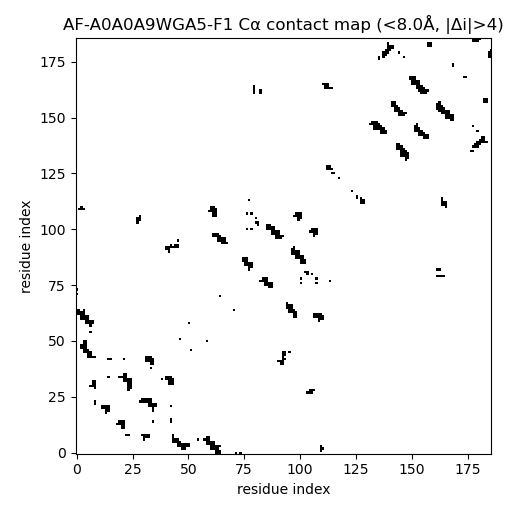 A O 1
ATOM 651 N N . GLY A 1 83 ? -2.862 -9.884 8.804 1.00 66.31 83 GLY A N 1
ATOM 652 C CA . GLY A 1 83 ? -3.704 -9.405 9.909 1.00 66.31 83 GLY A CA 1
ATOM 653 C C . GLY A 1 83 ? -2.973 -8.938 11.182 1.00 66.31 83 GLY A C 1
ATOM 654 O O . GLY A 1 83 ? -3.586 -8.895 12.253 1.00 66.31 83 GLY A O 1
ATOM 655 N N . GLY A 1 84 ? -1.683 -8.586 11.116 1.00 67.12 84 GLY A N 1
ATOM 656 C CA . GLY A 1 84 ? -0.892 -8.252 12.311 1.00 67.12 84 GLY A CA 1
ATOM 657 C C . GLY A 1 84 ? 0.440 -7.557 12.033 1.00 67.12 84 GLY A C 1
ATOM 658 O O . GLY A 1 84 ? 0.869 -7.456 10.884 1.00 67.12 84 GLY A O 1
ATOM 659 N N . PHE A 1 85 ? 1.113 -7.095 13.094 1.00 76.06 85 PHE A N 1
ATOM 660 C CA . PHE A 1 85 ? 2.470 -6.547 12.993 1.00 76.06 85 PHE A CA 1
ATOM 661 C C . PHE A 1 85 ? 3.465 -7.642 12.629 1.00 76.06 85 PHE A C 1
ATOM 663 O O . PHE A 1 85 ? 3.566 -8.667 13.302 1.00 76.06 85 PHE A O 1
ATOM 670 N N . ARG A 1 86 ? 4.213 -7.411 11.555 1.00 84.12 86 ARG A N 1
ATOM 671 C CA . ARG A 1 86 ? 5.232 -8.322 11.045 1.00 84.12 86 ARG A CA 1
ATOM 672 C C . ARG A 1 86 ? 6.559 -7.601 10.945 1.00 84.12 86 ARG A C 1
ATOM 674 O O . ARG A 1 86 ? 6.610 -6.387 10.740 1.00 84.12 86 ARG A O 1
ATOM 681 N N . ARG A 1 87 ? 7.637 -8.370 11.093 1.00 86.12 87 ARG A N 1
ATOM 682 C CA . ARG A 1 87 ? 8.976 -7.881 10.782 1.00 86.12 87 ARG A CA 1
ATOM 683 C C . ARG A 1 87 ? 8.982 -7.464 9.310 1.00 86.12 87 ARG A C 1
ATOM 685 O O . ARG A 1 87 ? 8.448 -8.166 8.448 1.00 86.12 87 ARG A O 1
ATOM 692 N N . ARG A 1 88 ? 9.543 -6.295 9.027 1.00 86.81 88 ARG A N 1
ATOM 693 C CA . ARG A 1 88 ? 9.728 -5.850 7.644 1.00 86.81 88 ARG A CA 1
ATOM 694 C C . ARG A 1 88 ? 10.956 -6.520 7.023 1.00 86.81 88 ARG A C 1
ATOM 696 O O . ARG A 1 88 ? 11.948 -6.769 7.709 1.00 86.81 88 ARG A O 1
ATOM 703 N N . MET A 1 89 ? 10.906 -6.720 5.718 1.00 92.06 89 MET A N 1
ATOM 704 C CA . MET A 1 89 ? 12.058 -6.957 4.851 1.00 92.06 89 MET A CA 1
ATOM 705 C C . MET A 1 89 ? 12.139 -5.848 3.799 1.00 92.06 89 MET A C 1
ATOM 707 O O . MET A 1 89 ? 11.209 -5.048 3.677 1.00 92.06 89 MET A O 1
ATOM 711 N N . PHE A 1 90 ? 13.243 -5.788 3.055 1.00 91.88 90 PHE A N 1
ATOM 712 C CA . PHE A 1 90 ? 13.427 -4.792 2.004 1.00 91.88 90 PHE A CA 1
ATOM 713 C C . PHE A 1 90 ? 13.743 -5.446 0.667 1.00 91.88 90 PHE A C 1
ATOM 715 O O . PHE A 1 90 ? 14.707 -6.201 0.558 1.00 91.88 90 PHE A O 1
ATOM 722 N N . TYR A 1 91 ? 12.961 -5.093 -0.347 1.00 90.81 91 TYR A N 1
ATOM 723 C CA . TYR A 1 91 ? 13.275 -5.346 -1.744 1.00 90.81 91 TYR A CA 1
ATOM 724 C C . TYR A 1 91 ? 14.120 -4.205 -2.278 1.00 90.81 91 TYR A C 1
ATOM 726 O O . TYR A 1 91 ? 13.815 -3.036 -2.052 1.00 90.81 91 TYR A O 1
ATOM 734 N N . THR A 1 92 ? 15.198 -4.547 -2.970 1.00 90.69 92 THR A N 1
ATOM 735 C CA . THR A 1 92 ? 16.028 -3.550 -3.646 1.00 90.69 92 THR A CA 1
ATOM 736 C C . THR A 1 92 ? 15.496 -3.401 -5.056 1.00 90.69 92 THR A C 1
ATOM 738 O O . THR A 1 92 ? 15.434 -4.393 -5.780 1.00 90.69 92 THR A O 1
ATOM 741 N N . ILE A 1 93 ? 15.078 -2.192 -5.411 1.00 89.69 93 ILE A N 1
ATOM 742 C CA . ILE A 1 93 ? 14.565 -1.867 -6.738 1.00 89.69 93 ILE A CA 1
ATOM 743 C C . ILE A 1 93 ? 15.260 -0.581 -7.164 1.00 89.69 93 ILE A C 1
ATOM 745 O O . ILE A 1 93 ? 14.995 0.482 -6.596 1.00 89.69 93 ILE A O 1
ATOM 749 N N . SER A 1 94 ? 16.188 -0.684 -8.118 1.00 85.50 94 SER A N 1
ATOM 750 C CA . SER A 1 94 ? 17.069 0.429 -8.486 1.00 85.50 94 SER A CA 1
ATOM 751 C C . SER A 1 94 ? 17.726 1.040 -7.227 1.00 85.50 94 SER A C 1
ATOM 753 O O . SER A 1 94 ? 18.263 0.318 -6.383 1.00 85.50 94 SER A O 1
ATOM 755 N N . ASN A 1 95 ? 17.621 2.355 -7.054 1.00 90.38 95 ASN A N 1
ATOM 756 C CA . ASN A 1 95 ? 18.204 3.120 -5.953 1.00 90.38 95 ASN A CA 1
ATOM 757 C C . ASN A 1 95 ? 17.304 3.178 -4.708 1.00 90.38 95 ASN A C 1
ATOM 759 O O . ASN A 1 95 ? 17.479 4.037 -3.846 1.00 90.38 95 ASN A O 1
ATOM 763 N N . PHE A 1 96 ? 16.324 2.279 -4.595 1.00 92.75 96 PHE A N 1
ATOM 764 C CA . PHE A 1 96 ? 15.344 2.289 -3.516 1.00 92.75 96 PHE A CA 1
ATOM 765 C C . PHE A 1 96 ? 15.273 0.949 -2.786 1.00 92.75 96 PHE A C 1
ATOM 767 O O . PHE A 1 96 ? 15.456 -0.133 -3.349 1.00 92.75 96 PHE A O 1
ATOM 774 N N . LYS A 1 97 ? 14.972 1.029 -1.490 1.00 93.19 97 LYS A N 1
ATOM 775 C CA . LYS A 1 97 ? 14.632 -0.102 -0.627 1.00 93.19 97 LYS A CA 1
ATOM 776 C C . LYS A 1 97 ? 13.140 -0.030 -0.312 1.00 93.19 97 LYS A C 1
ATOM 778 O O . LYS A 1 97 ? 12.717 0.805 0.488 1.00 93.19 97 LYS A O 1
ATOM 783 N N . ILE A 1 98 ? 12.352 -0.911 -0.922 1.00 93.00 98 ILE A N 1
ATOM 784 C CA . ILE A 1 98 ? 10.899 -0.991 -0.727 1.00 93.00 98 ILE A CA 1
ATOM 785 C C . ILE A 1 98 ? 10.572 -1.997 0.372 1.00 93.00 98 ILE A C 1
ATOM 787 O O . ILE A 1 98 ? 11.077 -3.118 0.379 1.00 93.00 98 ILE A O 1
ATOM 791 N N . ALA A 1 99 ? 9.745 -1.591 1.330 1.00 91.69 99 ALA A N 1
ATOM 792 C CA . ALA A 1 99 ? 9.369 -2.404 2.472 1.00 91.69 99 ALA A CA 1
ATOM 793 C C . ALA A 1 99 ? 8.328 -3.464 2.084 1.00 91.69 99 ALA A C 1
ATOM 795 O O . ALA A 1 99 ? 7.287 -3.157 1.505 1.00 91.69 99 ALA A O 1
ATOM 796 N N . GLY A 1 100 ? 8.582 -4.707 2.488 1.00 91.44 100 GLY A N 1
ATOM 797 C CA . GLY A 1 100 ? 7.647 -5.822 2.365 1.00 91.44 100 GLY A CA 1
ATOM 798 C C . GLY A 1 100 ? 7.510 -6.607 3.664 1.00 91.44 100 GLY A C 1
ATOM 799 O O . GLY A 1 100 ? 8.351 -6.524 4.562 1.00 91.44 100 GLY A O 1
ATOM 800 N N . CYS A 1 101 ? 6.435 -7.375 3.782 1.00 90.50 101 CYS A N 1
ATOM 801 C CA . CYS A 1 101 ? 6.199 -8.265 4.910 1.00 90.50 101 CYS A CA 1
ATOM 802 C C . CYS A 1 101 ? 7.117 -9.489 4.822 1.00 90.50 101 CYS A C 1
ATOM 804 O O . CYS A 1 101 ? 7.049 -10.230 3.848 1.00 90.50 101 CYS A O 1
ATOM 806 N N . SER A 1 102 ? 7.900 -9.780 5.865 1.00 91.00 102 SER A N 1
ATOM 807 C CA . SER A 1 102 ? 8.807 -10.940 5.857 1.00 91.00 102 SER A CA 1
ATOM 808 C C . SER A 1 102 ? 8.104 -12.305 5.891 1.00 91.00 102 SER A C 1
ATOM 810 O O . SER A 1 102 ? 8.767 -13.327 5.787 1.00 91.00 102 SER A O 1
ATOM 812 N N . SER A 1 103 ? 6.789 -12.341 6.127 1.00 89.25 103 SER A N 1
ATOM 813 C CA . SER A 1 103 ? 6.013 -13.584 6.248 1.00 89.25 103 SER A CA 1
ATOM 814 C C . SER A 1 103 ? 5.243 -13.926 4.977 1.00 89.25 103 SER A C 1
ATOM 816 O O . SER A 1 103 ? 5.160 -15.092 4.616 1.00 89.25 103 SER A O 1
ATOM 818 N N . CYS A 1 104 ? 4.660 -12.931 4.307 1.00 88.38 104 CYS A N 1
ATOM 819 C CA . CYS A 1 104 ? 3.848 -13.152 3.109 1.00 88.38 104 CYS A CA 1
ATOM 820 C C . CYS A 1 104 ? 4.399 -12.457 1.867 1.00 88.38 104 CYS A C 1
ATOM 822 O O . CYS A 1 104 ? 3.714 -12.444 0.844 1.00 88.38 104 CYS A O 1
ATOM 824 N N . PHE A 1 105 ? 5.566 -11.817 1.989 1.00 89.38 105 PHE A N 1
ATOM 825 C CA . PHE A 1 105 ? 6.345 -11.194 0.919 1.00 89.38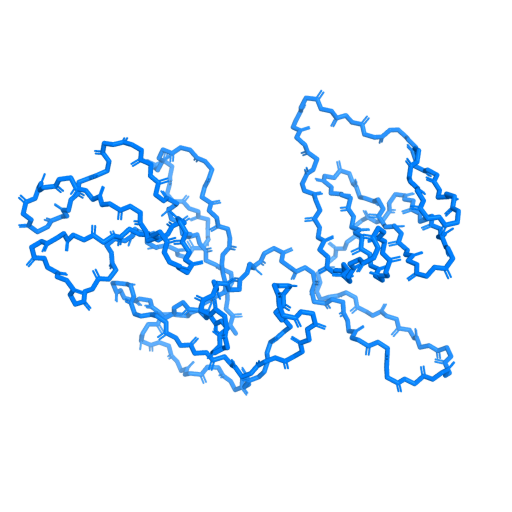 105 PHE A CA 1
ATOM 826 C C . PHE A 1 105 ? 5.656 -10.042 0.161 1.00 89.38 105 PHE A C 1
ATOM 828 O O . PHE A 1 105 ? 6.291 -9.381 -0.653 1.00 89.38 105 PHE A O 1
ATOM 835 N N . LYS A 1 106 ? 4.400 -9.719 0.485 1.00 88.62 106 LYS A N 1
ATOM 836 C CA . LYS A 1 106 ? 3.671 -8.553 -0.035 1.00 88.62 106 LYS A CA 1
ATOM 837 C C . LYS A 1 106 ? 4.322 -7.236 0.365 1.00 88.62 106 LYS A C 1
ATOM 839 O O . LYS A 1 106 ? 4.804 -7.107 1.495 1.00 88.62 106 LYS A O 1
ATOM 844 N N . LEU A 1 107 ? 4.260 -6.257 -0.532 1.00 90.06 107 LEU A N 1
ATOM 845 C CA . LEU A 1 107 ? 4.676 -4.891 -0.237 1.00 90.06 107 LEU A CA 1
ATOM 846 C C . LEU A 1 107 ? 3.766 -4.249 0.814 1.00 90.06 107 LEU A C 1
ATOM 848 O O . LEU A 1 107 ? 2.571 -4.548 0.897 1.00 90.06 107 LEU A O 1
ATOM 852 N N . PHE A 1 108 ? 4.332 -3.357 1.625 1.00 86.50 108 PHE A N 1
ATOM 853 C CA . PHE A 1 108 ? 3.525 -2.496 2.481 1.00 86.50 108 PHE A CA 1
ATOM 854 C C . PHE A 1 108 ? 3.008 -1.313 1.668 1.00 86.50 108 PHE A C 1
ATOM 856 O O . PHE A 1 108 ? 3.787 -0.487 1.188 1.00 86.50 108 PHE A O 1
ATOM 863 N N . ASP A 1 109 ? 1.687 -1.245 1.554 1.00 79.44 109 ASP A N 1
ATOM 864 C CA . ASP A 1 109 ? 0.968 -0.124 0.963 1.00 79.44 109 ASP A CA 1
ATOM 865 C C . ASP A 1 109 ? 1.228 1.149 1.789 1.00 79.44 109 ASP A C 1
ATOM 867 O O . ASP A 1 109 ? 1.041 1.176 3.007 1.00 79.44 109 ASP A O 1
ATOM 871 N N . GLY A 1 110 ? 1.737 2.183 1.122 1.00 71.31 110 GLY A N 1
ATOM 872 C CA . GLY A 1 110 ? 2.083 3.469 1.719 1.00 71.31 110 GLY A CA 1
ATOM 873 C C . GLY A 1 110 ? 0.898 4.422 1.861 1.00 71.31 110 GLY A C 1
ATOM 874 O O . GLY A 1 110 ? 1.054 5.472 2.482 1.00 71.31 110 GLY A O 1
ATOM 875 N N . ASP A 1 111 ? -0.271 4.059 1.333 1.00 68.19 111 ASP A N 1
ATOM 876 C CA . ASP A 1 111 ? -1.556 4.685 1.645 1.00 68.19 111 ASP A CA 1
ATOM 877 C C . ASP A 1 111 ? -2.274 4.009 2.821 1.00 68.19 111 ASP A C 1
ATOM 879 O O . ASP A 1 111 ? -3.374 4.433 3.194 1.00 68.19 111 ASP A O 1
ATOM 883 N N . GLN A 1 112 ? -1.651 3.011 3.466 1.00 60.94 112 GLN A N 1
ATOM 884 C CA . GLN A 1 112 ? -2.120 2.532 4.762 1.00 60.94 112 GLN A CA 1
ATOM 885 C C . GLN A 1 112 ? -2.049 3.671 5.773 1.00 60.94 112 GLN A C 1
ATOM 887 O O . GLN A 1 112 ? -0.984 4.040 6.269 1.00 60.94 112 GLN A O 1
ATOM 892 N N . LEU A 1 113 ? -3.221 4.184 6.133 1.00 55.50 113 LEU A N 1
ATOM 893 C CA . LEU A 1 113 ? -3.398 4.856 7.406 1.00 55.50 113 LEU A CA 1
ATOM 894 C C . LEU A 1 113 ? -2.967 3.866 8.487 1.00 55.50 113 LEU A C 1
ATOM 896 O O . LEU A 1 113 ? -3.607 2.837 8.700 1.00 55.50 113 LEU A O 1
ATOM 900 N N . LEU A 1 114 ? -1.837 4.157 9.131 1.00 51.91 114 LEU A N 1
ATOM 901 C CA . LEU A 1 114 ? -1.375 3.428 10.303 1.00 51.91 114 LEU A CA 1
ATOM 902 C C . LEU A 1 114 ? -2.328 3.757 11.450 1.00 51.91 114 LEU A C 1
ATOM 904 O O . LEU A 1 114 ? -2.026 4.597 12.291 1.00 51.91 114 LEU A O 1
ATOM 908 N N . ILE A 1 115 ? -3.494 3.114 11.478 1.00 55.19 115 ILE A N 1
ATOM 909 C CA . ILE A 1 115 ? -4.364 3.186 12.645 1.00 55.19 115 ILE A CA 1
ATOM 910 C C . ILE A 1 115 ? -3.716 2.305 13.716 1.00 55.19 115 ILE A C 1
ATOM 912 O O . ILE A 1 115 ? -3.517 1.103 13.472 1.00 55.19 115 ILE A O 1
ATOM 916 N N . PRO A 1 116 ? -3.329 2.871 14.874 1.00 53.72 116 PRO A N 1
ATOM 917 C CA . PRO A 1 116 ? -2.730 2.111 15.958 1.00 53.72 116 PRO A CA 1
ATOM 918 C C . PRO A 1 116 ? -3.643 0.951 16.358 1.00 53.72 116 PRO A C 1
ATOM 920 O O . PRO A 1 116 ? -4.855 1.110 16.499 1.00 53.72 116 PRO A O 1
ATOM 923 N N . THR A 1 117 ? -3.081 -0.240 16.568 1.00 52.94 117 THR A N 1
ATOM 924 C CA . THR A 1 117 ? -3.866 -1.335 17.151 1.00 52.94 117 THR A CA 1
ATOM 925 C C . THR A 1 117 ? -4.251 -0.978 18.581 1.00 52.94 117 THR A C 1
ATOM 927 O O . THR A 1 117 ? -3.356 -0.741 19.395 1.00 52.94 117 THR A O 1
ATOM 930 N N . GLN A 1 118 ? -5.542 -1.033 18.910 1.00 53.56 118 GLN A N 1
ATOM 931 C CA . GLN A 1 118 ? -5.986 -1.032 20.302 1.00 53.56 118 GLN A CA 1
ATOM 932 C C . GLN A 1 118 ? -5.459 -2.293 20.993 1.00 53.56 118 GLN A C 1
ATOM 934 O O . GLN A 1 118 ? -5.809 -3.414 20.626 1.00 53.56 118 GLN A O 1
ATOM 939 N N . LYS A 1 119 ? -4.559 -2.103 21.960 1.00 53.75 119 LYS A N 1
ATOM 940 C CA . LYS A 1 119 ? -4.042 -3.172 22.832 1.00 53.75 119 LYS A CA 1
ATOM 941 C C . LYS A 1 119 ? -4.624 -3.108 24.243 1.00 53.75 119 LYS A C 1
ATOM 943 O O . LYS A 1 119 ? -4.355 -3.993 25.043 1.00 53.75 119 LYS A O 1
ATOM 948 N N . ASN A 1 120 ? -5.371 -2.053 24.553 1.00 58.62 120 ASN A N 1
ATOM 949 C CA . ASN A 1 120 ? -5.885 -1.767 25.881 1.00 58.62 120 ASN A CA 1
ATOM 950 C C . ASN A 1 120 ? -7.417 -1.634 25.801 1.00 58.62 120 ASN A C 1
ATOM 952 O O . ASN A 1 120 ? -7.887 -0.953 24.889 1.00 58.62 120 ASN A O 1
ATOM 956 N N . PRO A 1 121 ? -8.182 -2.275 26.705 1.00 63.78 121 PRO A N 1
ATOM 957 C CA . PRO A 1 121 ? -9.636 -2.121 26.776 1.00 63.78 121 PRO A CA 1
ATOM 958 C C . PRO A 1 121 ? -10.091 -0.718 27.211 1.00 63.78 121 PRO A C 1
ATOM 960 O O . PRO A 1 121 ? -11.254 -0.375 27.021 1.00 63.78 121 PRO A O 1
ATOM 963 N N . ALA A 1 122 ? -9.205 0.103 27.783 1.00 72.25 122 ALA A N 1
ATOM 964 C CA . ALA A 1 122 ? -9.526 1.480 28.134 1.00 72.25 122 ALA A CA 1
ATOM 965 C C . ALA A 1 122 ? -9.738 2.350 26.876 1.00 72.25 122 ALA A C 1
ATOM 967 O O . ALA A 1 122 ? -9.004 2.189 25.894 1.00 72.25 122 ALA A O 1
ATOM 968 N N . PRO A 1 123 ? -10.676 3.318 26.905 1.00 72.94 123 PRO A N 1
ATOM 969 C CA . PRO A 1 123 ? -10.796 4.322 25.856 1.00 72.94 123 PRO A CA 1
ATOM 970 C C . PRO A 1 123 ? -9.451 5.016 25.614 1.00 72.94 123 PRO A C 1
ATOM 972 O O . PRO A 1 123 ? -8.824 5.529 26.540 1.00 72.94 123 PRO A O 1
ATOM 975 N N . GLN A 1 124 ? -8.996 5.032 24.363 1.00 64.44 124 GLN A N 1
ATOM 976 C CA . GLN A 1 124 ? -7.763 5.705 23.963 1.00 64.44 124 GLN A CA 1
ATOM 977 C C . GLN A 1 124 ? -8.044 6.655 22.812 1.00 64.44 124 GLN A C 1
ATOM 979 O O . GLN A 1 124 ? -8.721 6.300 21.846 1.00 64.44 124 GLN A O 1
ATOM 984 N N . LYS A 1 125 ? -7.473 7.857 22.904 1.00 71.25 125 LYS A N 1
ATOM 985 C CA . LYS A 1 125 ? -7.474 8.800 21.793 1.00 71.25 125 LYS A CA 1
ATOM 986 C C . LYS A 1 125 ? -6.635 8.220 20.656 1.00 71.25 125 LYS A C 1
ATOM 988 O O . LYS A 1 125 ? -5.467 7.887 20.845 1.00 71.25 125 LYS A O 1
ATOM 993 N N . VAL A 1 126 ? -7.239 8.115 19.479 1.00 69.19 126 VAL A N 1
ATOM 994 C CA . VAL A 1 126 ? -6.546 7.727 18.252 1.00 69.19 126 VAL A CA 1
ATOM 995 C C . VAL A 1 126 ? -6.107 8.997 17.539 1.00 69.19 126 VAL A C 1
ATOM 997 O O . VAL A 1 126 ? -6.935 9.849 17.225 1.00 69.19 126 VAL A O 1
ATOM 1000 N N . THR A 1 127 ? -4.807 9.119 17.286 1.00 65.25 127 THR A N 1
ATOM 1001 C CA . THR A 1 127 ? -4.237 10.225 16.511 1.00 65.25 127 THR A CA 1
ATOM 1002 C C . THR A 1 127 ? -3.796 9.693 15.157 1.00 65.25 127 THR A C 1
ATOM 1004 O O . THR A 1 127 ? -2.992 8.761 15.088 1.00 65.25 127 THR A O 1
ATOM 1007 N N . PHE A 1 128 ? -4.314 10.279 14.080 1.00 64.88 128 PHE A N 1
ATOM 1008 C CA . PHE A 1 128 ? -3.841 9.990 12.730 1.00 64.88 128 PHE A CA 1
ATOM 1009 C C . PHE A 1 128 ? -2.533 10.744 12.471 1.00 64.88 128 PHE A C 1
ATOM 1011 O O . PHE A 1 128 ? -2.363 11.880 12.900 1.00 64.88 128 PHE A O 1
ATOM 1018 N N . THR A 1 129 ? -1.592 10.110 11.771 1.00 55.91 129 THR A N 1
ATOM 1019 C CA . THR A 1 129 ? -0.285 10.710 11.437 1.00 55.91 129 THR A CA 1
ATOM 1020 C C . THR A 1 129 ? -0.361 11.756 10.326 1.00 55.91 129 THR A C 1
ATOM 1022 O O . THR A 1 129 ? 0.637 12.394 10.010 1.00 55.91 129 THR A O 1
ATOM 1025 N N . THR A 1 130 ? -1.519 11.878 9.689 1.00 60.44 130 THR A N 1
ATOM 1026 C CA . THR A 1 130 ? -1.808 12.822 8.613 1.00 60.44 130 THR A CA 1
ATOM 1027 C C . THR A 1 130 ? -3.179 13.416 8.866 1.00 60.44 130 THR A C 1
ATOM 1029 O O . THR A 1 130 ? -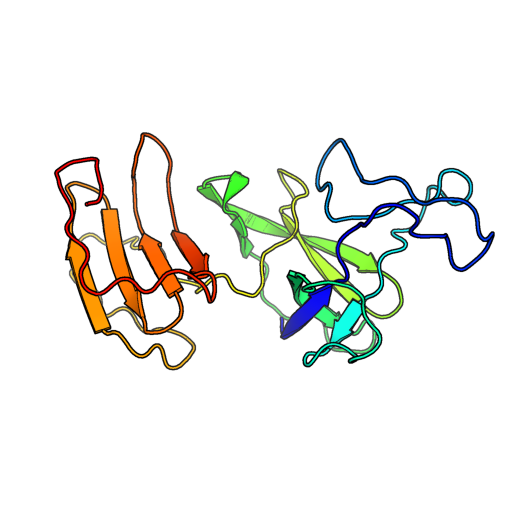4.062 12.690 9.334 1.00 60.44 130 THR A O 1
ATOM 1032 N N . ASP A 1 131 ? -3.368 14.678 8.491 1.00 69.31 131 ASP A N 1
ATOM 1033 C CA . ASP A 1 131 ? -4.684 15.304 8.527 1.00 69.31 131 ASP A CA 1
ATOM 1034 C C . ASP A 1 131 ? -5.664 14.487 7.688 1.00 69.31 131 ASP A C 1
ATOM 1036 O O . ASP A 1 131 ? -5.483 14.269 6.486 1.00 69.31 131 ASP A O 1
ATOM 1040 N N . LEU A 1 132 ? -6.675 13.965 8.373 1.00 74.62 132 LEU A N 1
ATOM 1041 C CA . LEU A 1 132 ? -7.700 13.120 7.798 1.00 74.62 132 LEU A CA 1
ATOM 1042 C C . LEU A 1 132 ? -9.031 13.860 7.946 1.00 74.62 132 LEU A C 1
ATOM 1044 O O . LEU A 1 132 ? -9.592 13.847 9.040 1.00 74.62 132 LEU A O 1
ATOM 1048 N N . PRO A 1 133 ? -9.535 14.529 6.894 1.00 82.69 133 PRO A N 1
ATOM 1049 C CA . PRO A 1 133 ? -10.828 15.196 6.960 1.00 82.69 133 PRO A CA 1
ATOM 1050 C C . PRO A 1 133 ? -11.924 14.131 7.044 1.00 82.69 133 PRO A C 1
ATOM 1052 O O . PRO A 1 133 ? -12.256 13.484 6.051 1.00 82.69 133 PRO A O 1
ATOM 1055 N N . ILE A 1 134 ? -12.432 13.905 8.253 1.00 86.38 134 ILE A N 1
ATOM 1056 C CA . ILE A 1 134 ? -13.502 12.943 8.509 1.00 86.38 134 ILE A CA 1
ATOM 1057 C C . ILE A 1 134 ? -14.831 13.611 8.176 1.00 86.38 134 ILE A C 1
ATOM 1059 O O . ILE A 1 134 ? -15.157 14.660 8.725 1.00 86.38 134 ILE A O 1
ATOM 1063 N N . VAL A 1 135 ? -15.578 12.985 7.272 1.00 90.25 135 VAL A N 1
ATOM 1064 C CA . VAL A 1 135 ? -16.936 13.390 6.895 1.00 90.25 135 VAL A CA 1
ATOM 1065 C C . VAL A 1 135 ? -17.952 12.694 7.790 1.00 90.25 135 VAL A C 1
ATOM 1067 O O . VAL A 1 135 ? -18.857 13.344 8.298 1.00 90.25 135 VAL A O 1
ATOM 1070 N N . ASP A 1 136 ? -17.787 11.386 8.001 1.00 89.44 136 ASP A N 1
ATOM 1071 C CA . ASP A 1 136 ? -18.705 10.582 8.807 1.00 89.44 136 ASP A CA 1
ATOM 1072 C C . ASP A 1 136 ? -17.994 9.376 9.441 1.00 89.44 136 ASP A C 1
ATOM 1074 O O . ASP A 1 136 ? -16.932 8.937 8.976 1.00 89.44 136 ASP A O 1
ATOM 1078 N N . ILE A 1 137 ? -18.584 8.837 10.509 1.00 89.88 137 ILE A N 1
ATOM 1079 C CA . ILE A 1 137 ? -18.137 7.621 11.188 1.00 89.88 137 ILE A CA 1
ATOM 1080 C C . ILE A 1 137 ? -19.342 6.722 11.465 1.00 89.88 137 ILE A C 1
ATOM 1082 O O . ILE A 1 137 ? -20.258 7.103 12.187 1.00 89.88 137 ILE A O 1
ATOM 1086 N N . ALA A 1 138 ? -19.284 5.479 10.988 1.00 92.06 138 ALA A N 1
ATOM 1087 C CA . ALA A 1 138 ? -20.301 4.465 11.256 1.00 92.06 138 ALA A CA 1
ATOM 1088 C C . ALA A 1 138 ? -19.684 3.242 11.947 1.00 92.06 138 ALA A C 1
ATOM 1090 O O . ALA A 1 138 ? -18.619 2.759 11.561 1.00 92.06 138 ALA A O 1
ATOM 1091 N N . ALA A 1 139 ? -20.356 2.702 12.963 1.00 90.62 139 ALA A N 1
ATOM 1092 C CA . ALA A 1 139 ? -19.868 1.559 13.732 1.00 90.62 139 ALA A CA 1
ATOM 1093 C C . ALA A 1 139 ? -20.736 0.317 13.499 1.00 90.62 139 ALA A C 1
ATOM 1095 O O . ALA A 1 139 ? -21.956 0.368 13.625 1.00 90.62 139 ALA A O 1
ATOM 1096 N N . GLY A 1 140 ? -20.093 -0.802 13.168 1.00 88.75 140 GLY A N 1
ATOM 1097 C CA . GLY A 1 140 ? -20.695 -2.132 13.197 1.00 88.75 140 GLY A CA 1
ATOM 1098 C C . GLY A 1 140 ? -20.357 -2.870 14.495 1.00 88.75 140 GLY A C 1
ATOM 1099 O O . GLY A 1 140 ? -19.790 -2.303 15.427 1.00 88.75 140 GLY A O 1
ATOM 1100 N N . LYS A 1 141 ? -20.653 -4.176 14.563 1.00 86.19 141 LYS A N 1
ATOM 1101 C CA . LYS A 1 141 ? -20.444 -4.968 15.795 1.00 86.19 141 LYS A CA 1
ATOM 1102 C C . LYS A 1 141 ? -18.974 -5.078 16.205 1.00 86.19 141 LYS A C 1
ATOM 1104 O O . LYS A 1 141 ? -18.660 -5.079 17.390 1.00 86.19 141 LYS A O 1
ATOM 1109 N N . ALA A 1 142 ? -18.087 -5.251 15.230 1.00 84.31 142 ALA A N 1
ATOM 1110 C CA . ALA A 1 142 ? -16.662 -5.496 15.461 1.00 84.31 142 ALA A CA 1
ATOM 1111 C C . ALA A 1 142 ? -15.758 -4.657 14.548 1.00 84.31 142 ALA A C 1
ATOM 1113 O O . ALA A 1 142 ? -14.556 -4.920 14.460 1.00 84.31 142 ALA A O 1
ATOM 1114 N N . PHE A 1 143 ? -16.332 -3.681 13.845 1.00 84.75 143 PHE A N 1
ATOM 1115 C CA . PHE A 1 143 ? -15.624 -2.815 12.916 1.00 84.75 143 PHE A CA 1
ATOM 1116 C C . PHE A 1 143 ? -16.193 -1.398 12.931 1.00 84.75 143 PHE A C 1
ATOM 1118 O O . PHE A 1 143 ? -17.308 -1.162 13.386 1.00 84.75 143 PHE A O 1
ATOM 1125 N N . LEU A 1 144 ? -15.413 -0.468 12.407 1.00 88.50 144 LEU A N 1
ATOM 1126 C CA . LEU A 1 144 ? -15.690 0.944 12.284 1.00 88.50 144 LEU A CA 1
ATOM 1127 C C . LEU A 1 144 ? -15.364 1.373 10.852 1.00 88.50 144 LEU A C 1
ATOM 1129 O O . LEU A 1 144 ? -14.370 0.933 10.265 1.00 88.50 144 LEU A O 1
ATOM 1133 N N . LEU A 1 145 ? -16.218 2.220 10.298 1.00 88.38 145 LEU A N 1
ATOM 1134 C CA . LEU A 1 145 ? -16.028 2.900 9.031 1.00 88.38 145 LEU A CA 1
ATOM 1135 C C . LEU A 1 145 ? -15.756 4.370 9.286 1.00 88.38 145 LEU A C 1
ATOM 1137 O O . LEU A 1 145 ? -16.507 5.010 10.013 1.00 88.38 145 LEU A O 1
ATOM 1141 N N . VAL A 1 146 ? -14.704 4.896 8.668 1.00 87.62 146 VAL A N 1
ATOM 1142 C CA . VAL A 1 146 ? -14.432 6.336 8.620 1.00 87.62 146 VAL A CA 1
ATOM 1143 C C . VAL A 1 146 ? -14.525 6.780 7.173 1.00 87.62 146 VAL A C 1
ATOM 1145 O O . VAL A 1 146 ? -13.750 6.325 6.329 1.00 87.62 146 VAL A O 1
ATOM 1148 N N . GLN A 1 147 ? -15.467 7.665 6.884 1.00 87.00 147 GLN A N 1
ATOM 1149 C CA . GLN A 1 147 ? -15.615 8.276 5.575 1.00 87.00 147 GLN A CA 1
ATOM 1150 C C . GLN A 1 147 ? -14.796 9.565 5.506 1.00 87.00 147 GLN A C 1
ATOM 1152 O O . GLN A 1 147 ? -14.833 10.396 6.412 1.00 87.00 147 GLN A O 1
ATOM 1157 N N . THR A 1 148 ? -14.085 9.752 4.400 1.00 83.62 148 THR A N 1
ATOM 1158 C CA . THR A 1 148 ? -13.446 11.013 4.016 1.00 83.62 148 THR A CA 1
ATOM 1159 C C . THR A 1 148 ? -13.917 11.412 2.613 1.00 83.62 148 THR A C 1
ATOM 1161 O O . THR A 1 148 ? -14.540 10.594 1.931 1.00 83.62 148 THR A O 1
ATOM 1164 N N . PRO A 1 149 ? -13.607 12.627 2.123 1.00 80.12 149 PRO A N 1
ATOM 1165 C CA . PRO A 1 149 ? -14.020 13.054 0.786 1.00 80.12 149 PRO A CA 1
ATOM 1166 C C . PRO A 1 149 ? -13.487 12.169 -0.349 1.00 80.12 149 PRO A C 1
ATOM 1168 O O . PRO A 1 149 ? -14.071 12.137 -1.424 1.00 80.12 149 PRO A O 1
ATOM 1171 N N . SER A 1 150 ? -12.376 11.459 -0.129 1.00 73.94 150 SER A N 1
ATOM 1172 C CA . SER A 1 150 ? -11.697 10.662 -1.161 1.00 73.94 150 SER A CA 1
ATOM 1173 C C . SER A 1 150 ? -11.485 9.195 -0.785 1.00 73.94 150 SER A C 1
ATOM 1175 O O . SER A 1 150 ? -10.996 8.411 -1.603 1.00 73.94 150 SER A O 1
ATOM 1177 N N . LYS A 1 151 ? -11.805 8.793 0.453 1.00 77.31 151 LYS A N 1
ATOM 1178 C CA . LYS A 1 151 ? -11.517 7.450 0.969 1.00 77.31 151 LYS A CA 1
ATOM 1179 C C . LYS A 1 151 ? -12.624 6.948 1.891 1.00 77.31 151 LYS A C 1
ATOM 1181 O O . LYS A 1 151 ? -13.203 7.709 2.658 1.00 77.31 151 LYS A O 1
ATOM 1186 N N . LEU A 1 152 ? -12.830 5.636 1.887 1.00 81.19 152 LEU A N 1
ATOM 1187 C CA . LEU A 1 152 ? -13.596 4.925 2.906 1.00 81.19 152 LEU A CA 1
ATOM 1188 C C . LEU A 1 152 ? -12.665 3.992 3.676 1.00 81.19 152 LEU A C 1
ATOM 1190 O O . LEU A 1 152 ? -12.089 3.065 3.114 1.00 81.19 152 LEU A O 1
ATOM 1194 N N . ILE A 1 153 ? -12.489 4.222 4.968 1.00 81.62 153 ILE A N 1
ATOM 1195 C CA . ILE A 1 153 ? -11.553 3.464 5.798 1.00 81.62 153 ILE A CA 1
ATOM 1196 C C . ILE A 1 153 ? -12.322 2.432 6.603 1.00 81.62 153 ILE A C 1
ATOM 1198 O O . ILE A 1 153 ? -13.225 2.791 7.347 1.00 81.62 153 ILE A O 1
ATOM 1202 N N . ILE A 1 154 ? -11.930 1.162 6.489 1.00 82.62 154 ILE A N 1
ATOM 1203 C CA . ILE A 1 154 ? -12.510 0.060 7.263 1.00 82.62 154 ILE A CA 1
ATOM 1204 C C . ILE A 1 154 ? -11.511 -0.394 8.321 1.00 82.62 154 ILE A C 1
ATOM 1206 O O . ILE A 1 154 ? -10.396 -0.826 7.996 1.00 82.62 154 ILE A O 1
ATOM 1210 N N . TRP A 1 155 ? -11.940 -0.348 9.578 1.00 79.81 155 TRP A N 1
ATOM 1211 C CA . TRP A 1 155 ? -11.146 -0.717 10.739 1.00 79.81 155 TRP A CA 1
ATOM 1212 C C . TRP A 1 155 ? -11.859 -1.771 11.588 1.00 79.81 155 TRP A C 1
ATOM 1214 O O . TRP A 1 155 ? -12.962 -1.540 12.046 1.00 79.81 155 TRP A O 1
ATOM 1224 N N . GLY A 1 156 ? -11.243 -2.927 11.838 1.00 77.31 156 GLY A N 1
ATOM 1225 C CA . GLY A 1 156 ? -11.813 -3.994 12.676 1.00 77.31 156 GLY A CA 1
ATOM 1226 C C . GLY A 1 156 ? -12.191 -5.243 11.879 1.00 77.31 156 GLY A C 1
ATOM 1227 O O . GLY A 1 156 ? -11.610 -5.497 10.830 1.00 77.31 156 GLY A O 1
ATOM 1228 N N . HIS A 1 157 ? -13.099 -6.076 12.384 1.00 79.69 157 HIS A N 1
ATOM 1229 C CA . HIS A 1 157 ? -13.493 -7.337 11.745 1.00 79.69 157 HIS A CA 1
ATOM 1230 C C . HIS A 1 157 ? -14.796 -7.203 10.953 1.00 79.69 157 HIS A C 1
ATOM 1232 O O . HIS A 1 157 ? -15.847 -6.927 11.525 1.00 79.69 157 HIS A O 1
ATOM 1238 N N . LEU A 1 158 ? -14.724 -7.477 9.650 1.00 81.56 158 LEU A N 1
ATOM 1239 C CA . LEU A 1 158 ? -15.852 -7.467 8.719 1.00 81.56 158 LEU A CA 1
ATOM 1240 C C . LEU A 1 158 ? -15.757 -8.692 7.798 1.00 81.56 158 LEU A C 1
ATOM 1242 O O . LEU A 1 158 ? -14.676 -9.022 7.315 1.00 81.56 158 LEU A O 1
ATOM 1246 N N . GLY A 1 159 ? -16.869 -9.400 7.578 1.00 78.44 159 GLY A N 1
ATOM 1247 C CA . GLY A 1 159 ? -16.904 -10.571 6.685 1.00 78.44 159 GLY A CA 1
ATOM 1248 C C . GLY A 1 159 ? -15.902 -11.678 7.050 1.00 78.44 159 GLY A C 1
ATOM 1249 O O . GLY A 1 159 ? -15.297 -12.283 6.167 1.00 78.44 159 GLY A O 1
ATOM 1250 N N . GLY A 1 160 ? -15.647 -11.887 8.347 1.00 74.62 160 GLY A N 1
ATOM 1251 C CA . GLY A 1 160 ? -14.669 -12.868 8.838 1.00 74.62 160 GLY A CA 1
ATOM 1252 C C . GLY A 1 160 ? -13.200 -12.484 8.614 1.00 74.62 160 GLY A C 1
ATOM 1253 O O . GLY A 1 160 ? -12.310 -13.284 8.893 1.00 74.62 160 GLY A O 1
ATOM 1254 N N . LYS A 1 161 ? -12.917 -11.270 8.127 1.00 70.00 161 LYS A N 1
ATOM 1255 C CA . LYS A 1 161 ? -11.560 -10.774 7.869 1.00 70.00 161 LYS A CA 1
ATOM 1256 C C . LYS A 1 161 ? -11.273 -9.532 8.703 1.00 70.00 161 LYS A C 1
ATOM 1258 O O . LYS A 1 161 ? -12.156 -8.728 8.987 1.00 70.00 161 LYS A O 1
ATOM 1263 N N . LYS A 1 162 ? -10.010 -9.365 9.101 1.00 72.12 162 LYS A N 1
ATOM 1264 C CA . LYS A 1 162 ? -9.542 -8.165 9.801 1.00 72.12 162 LYS A CA 1
ATOM 1265 C C . LYS A 1 162 ? -9.135 -7.097 8.788 1.00 72.12 162 LYS A C 1
ATOM 1267 O O . LYS A 1 162 ? -8.258 -7.324 7.958 1.00 72.12 162 LYS A O 1
ATOM 1272 N N . HIS A 1 163 ? -9.744 -5.927 8.893 1.00 71.38 163 HIS A N 1
ATOM 1273 C CA . HIS A 1 163 ? -9.509 -4.755 8.066 1.00 71.38 163 HIS A CA 1
ATOM 1274 C C . HIS A 1 163 ? -8.794 -3.656 8.862 1.00 71.38 163 HIS A C 1
ATOM 1276 O O . HIS A 1 163 ? -9.068 -3.424 10.041 1.00 71.38 163 HIS A O 1
ATOM 1282 N N . ASN A 1 164 ? -7.842 -2.998 8.204 1.00 70.44 164 ASN A N 1
ATOM 1283 C CA . ASN A 1 164 ? -7.203 -1.765 8.664 1.00 70.44 164 ASN A CA 1
ATOM 1284 C C . ASN A 1 164 ? -6.723 -0.971 7.438 1.00 70.44 164 ASN A C 1
ATOM 1286 O O . ASN A 1 164 ? -5.528 -0.752 7.254 1.00 70.44 164 ASN A O 1
ATOM 1290 N N . ARG A 1 165 ? -7.640 -0.714 6.498 1.00 64.12 165 ARG A N 1
ATOM 1291 C CA . ARG A 1 165 ? -7.298 -0.193 5.166 1.00 64.12 165 ARG A CA 1
ATOM 1292 C C . ARG A 1 165 ? -8.226 0.933 4.748 1.00 64.12 165 ARG A C 1
ATOM 1294 O O . ARG A 1 165 ? -9.415 0.890 5.053 1.00 64.12 165 ARG A O 1
ATOM 1301 N N . ALA A 1 166 ? -7.681 1.870 3.982 1.00 66.69 166 ALA A N 1
ATOM 1302 C CA . ALA A 1 166 ? -8.465 2.797 3.187 1.00 66.69 166 ALA A CA 1
ATOM 1303 C C . ALA A 1 166 ? -8.822 2.146 1.847 1.00 66.69 166 ALA A C 1
ATOM 1305 O O .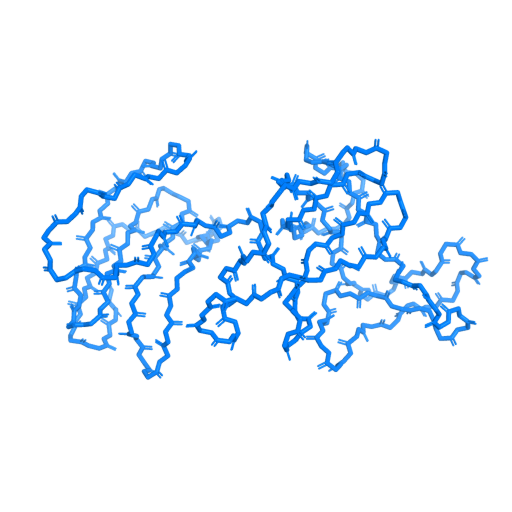 ALA A 1 166 ? -7.969 1.566 1.179 1.00 66.69 166 ALA A O 1
ATOM 1306 N N . LEU A 1 167 ? -10.084 2.237 1.464 1.00 66.12 167 LEU A N 1
ATOM 1307 C CA . LEU A 1 167 ? -10.554 2.027 0.108 1.00 66.12 167 LEU A CA 1
ATOM 1308 C C . LEU A 1 167 ? -10.584 3.396 -0.562 1.00 66.12 167 LEU A C 1
ATOM 1310 O O . LEU A 1 167 ? -11.205 4.322 -0.043 1.00 66.12 167 LEU A O 1
ATOM 1314 N N . LEU A 1 168 ? -9.879 3.536 -1.680 1.00 59.16 168 LEU A N 1
ATOM 1315 C CA . LEU A 1 168 ? -9.973 4.743 -2.492 1.00 59.16 168 LEU A CA 1
ATOM 1316 C C . LEU A 1 168 ? -11.363 4.788 -3.119 1.00 59.16 168 LEU A C 1
ATOM 1318 O O . LEU A 1 168 ? -11.805 3.810 -3.726 1.00 59.16 168 LEU A O 1
ATOM 1322 N N . ILE A 1 169 ? -12.037 5.919 -2.955 1.00 61.53 169 ILE A N 1
ATOM 1323 C CA . ILE A 1 169 ? -13.264 6.202 -3.682 1.00 61.53 169 ILE A CA 1
ATOM 1324 C C . ILE A 1 169 ? -12.836 6.477 -5.132 1.00 61.53 169 ILE A C 1
ATOM 1326 O O . ILE A 1 169 ? -11.975 7.324 -5.368 1.00 61.53 169 ILE A O 1
ATOM 1330 N N . GLN A 1 170 ? -13.341 5.701 -6.094 1.00 53.72 170 GLN A N 1
ATOM 1331 C CA . GLN A 1 170 ? -13.083 5.961 -7.514 1.00 53.72 170 GLN A CA 1
ATOM 1332 C C . GLN A 1 170 ? -13.771 7.269 -7.916 1.00 53.72 170 GLN A C 1
ATOM 1334 O O . GLN A 1 170 ? -14.868 7.535 -7.440 1.00 53.72 170 GLN A O 1
ATOM 1339 N N . ASP A 1 171 ? -13.174 8.049 -8.822 1.00 53.94 171 ASP A N 1
ATOM 1340 C CA . ASP A 1 171 ? -13.679 9.384 -9.207 1.00 53.94 171 ASP A CA 1
ATOM 1341 C C . ASP A 1 171 ? -15.110 9.369 -9.791 1.00 53.94 171 ASP A C 1
ATOM 1343 O O . ASP A 1 171 ? -15.739 10.412 -9.939 1.00 53.94 171 ASP A O 1
ATOM 1347 N N . THR A 1 172 ? -15.638 8.187 -10.119 1.00 55.09 172 THR A N 1
ATOM 1348 C CA . THR A 1 172 ? -16.992 7.961 -10.640 1.00 55.09 172 THR A CA 1
ATOM 1349 C C . THR A 1 172 ? -18.046 7.673 -9.570 1.00 55.09 172 THR A C 1
ATOM 1351 O O . THR A 1 172 ? -19.229 7.605 -9.896 1.00 55.09 172 THR A O 1
ATOM 1354 N N . VAL A 1 173 ? -17.659 7.484 -8.307 1.00 61.03 173 VAL A N 1
ATOM 1355 C CA . VAL A 1 173 ? -18.575 7.152 -7.209 1.00 61.03 173 VAL A CA 1
ATOM 1356 C C . VAL A 1 173 ? -18.342 8.146 -6.086 1.00 61.03 173 VAL A C 1
ATOM 1358 O O . VAL A 1 173 ? -17.217 8.312 -5.650 1.00 61.03 173 VAL A O 1
ATOM 1361 N N . SER A 1 174 ? -19.381 8.796 -5.575 1.00 68.62 174 SER A N 1
ATOM 1362 C CA . SER A 1 174 ? -19.290 9.584 -4.345 1.00 68.62 174 SER A CA 1
ATOM 1363 C C . SER A 1 174 ? -20.231 8.987 -3.306 1.00 68.62 174 SER A C 1
ATOM 1365 O O . SER A 1 174 ? -21.426 8.819 -3.542 1.00 68.62 174 SER A O 1
ATOM 1367 N N . PHE A 1 175 ? -19.688 8.614 -2.146 1.00 69.06 175 PHE A N 1
ATOM 1368 C CA . PHE A 1 175 ? -20.519 8.192 -1.024 1.00 69.06 175 PHE A CA 1
ATOM 1369 C C . PHE A 1 175 ? -21.122 9.445 -0.390 1.00 69.06 175 PHE A C 1
ATOM 1371 O O . PHE A 1 175 ? -20.396 10.305 0.101 1.00 69.06 175 PHE A O 1
ATOM 1378 N N . THR A 1 176 ? -22.444 9.574 -0.412 1.00 79.19 176 THR A N 1
ATOM 1379 C CA . THR A 1 176 ? -23.157 10.654 0.289 1.00 79.19 176 THR A CA 1
ATOM 1380 C C . THR A 1 176 ? -23.408 10.309 1.749 1.00 79.19 176 THR A C 1
ATOM 1382 O O . THR A 1 176 ? -23.440 11.200 2.593 1.00 79.19 176 THR A O 1
ATOM 1385 N N . LYS A 1 177 ? -23.568 9.019 2.051 1.00 81.62 177 LYS A N 1
ATOM 1386 C CA . LYS A 1 177 ? -23.758 8.494 3.399 1.00 81.62 177 LYS A CA 1
ATOM 1387 C C . LYS A 1 177 ? -23.329 7.035 3.451 1.00 81.62 177 LYS A C 1
ATOM 1389 O O . LYS A 1 177 ? -23.377 6.352 2.431 1.00 81.62 177 LYS A O 1
ATOM 1394 N N . VAL A 1 178 ? -22.933 6.577 4.632 1.00 82.00 178 VAL A N 1
ATOM 1395 C CA . VAL A 1 178 ? -22.581 5.178 4.878 1.00 82.00 178 VAL A CA 1
ATOM 1396 C C . VAL A 1 178 ? -23.233 4.737 6.182 1.00 82.00 178 VAL A C 1
ATOM 1398 O O . VAL A 1 178 ? -23.238 5.479 7.162 1.00 82.00 178 VAL A O 1
ATOM 1401 N N . ALA A 1 179 ? -23.787 3.532 6.211 1.00 87.06 179 ALA A N 1
ATOM 1402 C CA . ALA A 1 179 ? -24.358 2.925 7.402 1.00 87.06 179 ALA A CA 1
ATOM 1403 C C . ALA A 1 179 ? -23.747 1.543 7.654 1.00 87.06 179 ALA A C 1
ATOM 1405 O O . ALA A 1 179 ? -23.400 0.797 6.740 1.00 87.06 179 ALA A O 1
ATOM 1406 N N . CYS A 1 180 ? -23.631 1.183 8.930 1.00 90.12 180 CYS A N 1
ATOM 1407 C CA . CYS A 1 180 ? -23.127 -0.118 9.350 1.00 90.12 180 CYS A CA 1
ATOM 1408 C C . CYS A 1 180 ? -24.247 -0.928 9.996 1.00 90.12 180 CYS A C 1
ATOM 1410 O O . CYS A 1 180 ? -24.839 -0.507 10.988 1.00 90.12 180 CYS A O 1
ATOM 1412 N N . GLY A 1 181 ? -24.485 -2.128 9.472 1.00 85.88 181 GLY A N 1
ATOM 1413 C CA . GLY A 1 181 ? -25.172 -3.183 10.204 1.00 85.88 181 GLY A CA 1
ATOM 1414 C C . GLY A 1 181 ? -24.201 -3.965 11.093 1.00 85.88 181 GLY A C 1
ATOM 1415 O O . GLY A 1 181 ? -23.018 -3.643 11.216 1.00 85.88 181 GLY A O 1
ATOM 1416 N N . SER A 1 182 ? -24.675 -5.067 11.683 1.00 83.75 182 SER A N 1
ATOM 1417 C CA . SER A 1 182 ? -23.833 -5.911 12.550 1.00 83.75 182 SER A CA 1
ATOM 1418 C C . SER A 1 182 ? -22.567 -6.413 11.837 1.00 83.75 182 SER A C 1
ATO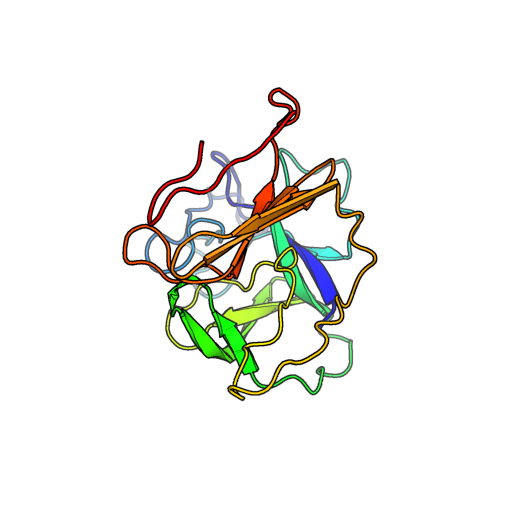M 1420 O O . SER A 1 182 ? -21.474 -6.363 12.401 1.00 83.75 182 SER A O 1
ATOM 1422 N N . ALA A 1 183 ? -22.712 -6.858 10.584 1.00 83.69 183 ALA A N 1
ATOM 1423 C CA . ALA A 1 183 ? -21.643 -7.462 9.786 1.00 83.69 183 ALA A CA 1
ATOM 1424 C C . ALA A 1 183 ? -21.663 -7.041 8.302 1.00 83.69 183 ALA A C 1
ATOM 1426 O O . ALA A 1 183 ? -21.040 -7.703 7.474 1.00 83.69 183 ALA A O 1
ATOM 1427 N N . HIS A 1 184 ? -22.387 -5.974 7.956 1.00 81.06 184 HIS A N 1
ATOM 1428 C CA . HIS A 1 184 ? -22.510 -5.469 6.586 1.00 81.06 184 HIS A CA 1
ATOM 1429 C C . HIS A 1 184 ? -22.471 -3.938 6.559 1.00 81.06 184 HIS A C 1
ATOM 1431 O O . HIS A 1 184 ? -22.628 -3.290 7.595 1.00 81.06 184 HIS A O 1
ATOM 1437 N N . ILE A 1 185 ? -22.254 -3.390 5.367 1.00 85.06 185 ILE A N 1
ATOM 1438 C CA . ILE A 1 185 ? -22.177 -1.956 5.083 1.00 85.06 185 ILE A CA 1
ATOM 1439 C C . ILE A 1 185 ? -23.269 -1.639 4.063 1.00 85.06 185 ILE A C 1
ATOM 1441 O O . ILE A 1 185 ? -23.444 -2.423 3.127 1.00 85.06 185 ILE A O 1
ATOM 1445 N N . ALA A 1 186 ? -23.978 -0.532 4.263 1.00 80.19 186 ALA A N 1
ATOM 1446 C CA . ALA A 1 186 ? -24.961 0.026 3.342 1.00 80.19 186 ALA A CA 1
ATOM 1447 C C . ALA A 1 186 ? -24.563 1.450 2.941 1.00 80.19 186 ALA A C 1
ATOM 1449 O O . ALA A 1 186 ? -24.030 2.177 3.813 1.00 80.19 186 ALA A O 1
#

Nearest PDB structures (foldseek):
  5jul-assembly1_A  TM=5.259E-01  e=2.556E+00  Drosophila melanogaster
  4av8-assembly1_A  TM=3.463E-01  e=7.056E-01  Kluyveromyces lactis
  7mge-assembly1_A  TM=3.378E-01  e=1.343E+00  Homo sapiens
  6ck1-assembly1_B  TM=2.432E-01  e=6.361E+00  Paracoccus denitrificans PD1222
  6ck1-assembly1_D  TM=2.439E-01  e=6.361E+00  Paracoccus denitrificans PD1222